Protein 2X32 (pdb70)

InterPro domains:
  IPR001919 Carbohydrate-binding type-2 domain [PF00553] (48-145)
  IPR001919 Carbohydrate-binding type-2 domain [PS51173] (41-148)
  IPR001919 Carbohydrate-binding type-2 domain [SM00637] (48-145)
  IPR007372 Lipid/polyisoprenoid-binding, YceI-like [PF04264] (201-365)
  IPR007372 Lipid/polyisoprenoid-binding, YceI-like [SM00867] (200-369)
  IPR008965 CBM2/CBM3, carbohydrate-binding domain superfamily [SSF49384] (44-145)
  IPR012291 CBM2, carbohydrate-binding domain superfamily [G3DSA:2.60.40.290] (41-147)
  IPR036761 Lipid/polyisoprenoid-binding, YceI-like superfamily [G3DSA:2.40.128.110] (198-371)
  IPR036761 Lipid/polyisoprenoid-binding, YceI-like superfamily [SSF101874] (201-368)
  IPR050972 Serine-aspartate repeat-containing protein-like [PTHR34403] (150-200)

Nearest PDB structures (foldseek):
  2x32-assembly1_A  TM=1.006E+00  e=1.951E-37  Saccharophagus degradans 2-40
  2x34-assembly2_B  TM=1.000E+00  e=9.112E-35  Saccharophagus degradans 2-40
  3q34-assembly2_D  TM=9.781E-01  e=1.281E-20  Pseudomonas savastanoi pv. phaseolicola 1448A
  3q34-assembly1_C  TM=9.750E-01  e=2.618E-19  Pseudomonas savastanoi pv. phaseolicola 1448A
  3q34-assembly2_B  TM=9.690E-01  e=2.893E-18  Pseudomonas savastanoi pv. phaseolicola 1448A

Solvent-accessible surface area: 16420 Å² total; per-residue (Å²): 111,96,21,17,50,20,38,49,134,38,10,71,12,27,17,21,24,20,50,105,125,133,45,42,42,19,6,24,18,88,78,5,55,24,8,5,27,82,100,8,92,11,65,11,30,10,35,2,71,15,7,52,13,49,93,123,99,47,17,10,78,11,75,84,111,14,12,76,14,115,102,68,55,64,2,29,23,30,15,98,38,90,48,77,40,6,69,60,11,59,100,33,82,21,40,48,42,119,13,64,5,55,10,61,17,21,43,50,90,22,90,26,111,25,43,19,2,9,7,16,68,42,90,51,47,2,2,15,22,12,4,37,57,20,107,22,110,4,60,88,10,62,11,83,73,8,16,72,54,27,58,90,83,46,108,28,114,64,33,39,63,39,25,40,20,58,22,14,9,21,7,56,30,140,154,135,140,64,23,18,49,15,41,43,144,41,13,73,10,24,18,19,25,14,49,100,131,146,46,61,39,19,6,21,17,93,76,5,54,20,6,5,8,80,94,2,87,10,66,10,29,12,36,2,72,13,6,33,14,51,96,131,99,53,17,11,75,9,78,86,108,13,12,74,15,114,101,69,55,64,2,28,29,33,13,98,35,88,40,78,43,4,76,60,13,58,95,34,85,22,33,46,34,116,13,63,9,59,13,65,18,21,49,41,99,12,109,28,111,28,44,22,2,9,8,13,72,41,86,57,49,2,2,14,23,12,3,39,64,25,99,21,113,4,64,82,8,63,10,86,73,7,17,74,45,26,66,86,84,50,107,29,112,68,30,43,65,43,26,44,19,62,23,14,9,23,8,52,31,131

B-factor: mean 11.43, std 8.63, range [2.0, 58.65]

CATH classification: 2.40.128.110

Secondary structure (DSSP, 8-state):
-EEEEE-TTT-EEEEEEEETTTEEEEEEES-EEEEEETTSEEEEEEEGGGEE-S-HHHHHHIIIIII-TTT--EEEEEEE--HHHHHTPPTT-EEEEEEEEEEE-TT--EEEEEEEEEEE-SSSEEEEEESS-EEEEGGGGT-HHHHHHHHHHTT-S-B-SEEEEEEEEEEE--/---EEEEE-GGG-EEEEEEEETTTEEEEEEES-EEEEEETTSEEEEEEEGGGEE-S-HHHHHHIIIIII-TTT--EEEEEEE--HHHHHTPPTT-EEEEEEEEEEEETTEEEEEEEEEEEEE-SSSEEEEEESS-EEEEGGGGT-HHHHHHHHHHHT-S-B-SEEEEEEEEEEE--

Foldseek 3Di:
DFQKWWPFQPKWKWKWKAFDPRPIAIKTQNGWTWTAHPQQKTKIKGQLLRICRPDVVVSVLCCCQQQNCVVPRIKMKIWGGDVVVLQPADAFGKDKDFIFIWICGLNQIDTFGFIWIWHHHDNWKIKIKGPDWGKDFCVNNPRVVSVVVVCVVVVGDDMHRIMTMIIIIMIGGD/DADFQWWWPFQVKWKWKWKAADPRDIAIKTFRGKIWGAGPQQKTKIKGQLLRIGRPDVVVSVLCCCQQQNCVVPGIKMKIWGDDVVVVLPADAFDKDKDFIWIWICGLNATDTDTAIWIWHHHDNFKIKIKGPDWDKDACVNNVRVVSVVVVCVVVVGDDMHRIMIMIIIIMIGGD

Structure (mmCIF, N/CA/C/O backbone):
data_2X32
#
_entry.id   2X32
#
_cell.length_a   63.378
_cell.length_b   64.360
_cell.length_c   84.732
_cell.angle_alpha   90.00
_cell.angle_beta   90.00
_cell.angle_gamma   90.00
#
_symmetry.space_group_name_H-M   'P 21 21 21'
#
loop_
_entity.id
_entity.type
_entity.pdbx_description
1 polymer 'CELLULOSE-BINDING PROTEIN'
2 non-polymer '(2E,6E,10E,14E,18E,22E,26E)-3,7,11,15,19,23,27,31-OCTAMETHYLDOTRIACONTA-2,6,10,14,18,22,26,30-OCTAENYL TRIHYDROGEN DIPHOSPHATE'
3 non-polymer IMIDAZOLE
4 water water
#
loop_
_atom_site.group_PDB
_atom_site.id
_atom_site.type_symbol
_atom_site.label_atom_id
_atom_site.label_alt_id
_atom_site.label_comp_id
_atom_site.label_asym_id
_atom_site.label_entity_id
_atom_site.label_seq_id
_atom_site.pdbx_PDB_ins_code
_atom_site.Cartn_x
_atom_site.Cartn_y
_atom_site.Cartn_z
_atom_site.occupancy
_atom_site.B_iso_or_equiv
_atom_site.auth_seq_id
_atom_site.auth_comp_id
_atom_site.auth_asym_id
_atom_site.auth_atom_id
_atom_site.pdbx_PDB_model_num
ATOM 1 N N . HIS A 1 6 ? 6.755 -5.026 35.394 1.00 17.08 0 HIS A N 1
ATOM 2 C CA . HIS A 1 6 ? 6.053 -5.099 34.100 1.00 14.75 0 HIS A CA 1
ATOM 3 C C . HIS A 1 6 ? 6.384 -3.826 33.310 1.00 13.31 0 HIS A C 1
ATOM 4 O O . HIS A 1 6 ? 6.156 -2.705 33.793 1.00 9.86 0 HIS A O 1
ATOM 6 N N . LEU A 1 7 ? 6.929 -4.031 32.107 1.00 11.72 1 LEU A N 1
ATOM 7 C CA . LEU A 1 7 ? 7.408 -2.952 31.250 1.00 11.29 1 LEU A CA 1
ATOM 8 C C . LEU A 1 7 ? 6.540 -2.805 30.041 1.00 10.17 1 LEU A C 1
ATOM 9 O O . LEU A 1 7 ? 6.177 -3.800 29.362 1.00 12.91 1 LEU A O 1
ATOM 14 N N . ALA A 1 8 ? 6.128 -1.571 29.812 1.00 8.24 2 ALA A N 1
ATOM 15 C CA . ALA A 1 8 ? 5.459 -1.158 28.597 1.00 6.63 2 ALA A CA 1
ATOM 16 C C . ALA A 1 8 ? 6.461 -0.899 27.499 1.00 6.93 2 ALA A C 1
ATOM 17 O O . ALA A 1 8 ? 6.166 -1.077 26.318 1.00 7.18 2 ALA A O 1
ATOM 19 N N . TYR A 1 9 ? 7.632 -0.398 27.909 1.00 5.53 3 TYR A N 1
ATOM 20 C CA . TYR A 1 9 ? 8.743 -0.092 26.998 1.00 6.33 3 TYR A CA 1
ATOM 21 C C . TYR A 1 9 ? 10.075 -0.420 27.632 1.00 6.96 3 TYR A C 1
ATOM 22 O O . TYR A 1 9 ? 10.251 -0.285 28.830 1.00 6.11 3 TYR A O 1
ATOM 31 N N . SER A 1 10 ? 11.047 -0.770 26.782 1.00 7.00 4 SER A N 1
ATOM 32 C CA A SER A 1 10 ? 12.427 -0.931 27.204 0.50 5.91 4 SER A CA 1
ATOM 33 C CA B SER A 1 10 ? 12.434 -0.952 27.181 0.50 6.56 4 SER A CA 1
ATOM 34 C C . SER A 1 10 ? 13.324 0.043 26.443 1.00 5.25 4 SER A C 1
ATOM 35 O O . SER A 1 10 ? 13.106 0.292 25.254 1.00 5.87 4 SER A O 1
ATOM 40 N N . LEU A 1 11 ? 14.320 0.584 27.115 1.00 4.51 5 LEU A N 1
ATOM 41 C CA . LEU A 1 11 ? 15.310 1.422 26.416 1.00 4.89 5 LEU A CA 1
ATOM 42 C C . LEU A 1 11 ? 16.155 0.596 25.419 1.00 6.76 5 LEU A C 1
ATOM 43 O O . LEU A 1 11 ? 16.696 -0.456 25.751 1.00 7.73 5 LEU A O 1
ATOM 48 N N . ASP A 1 12 ? 16.250 1.099 24.185 1.00 4.53 6 ASP A N 1
ATOM 49 C CA . ASP A 1 12 ? 17.215 0.606 23.206 1.00 4.37 6 ASP A CA 1
ATOM 50 C C . ASP A 1 12 ? 18.530 1.307 23.542 1.00 6.64 6 ASP A C 1
ATOM 51 O O . ASP A 1 12 ? 18.793 2.402 23.134 1.00 6.16 6 ASP A O 1
ATOM 56 N N . ALA A 1 13 ? 19.358 0.593 24.290 1.00 7.01 7 ALA A N 1
ATOM 57 C CA . ALA A 1 13 ? 20.550 1.205 24.862 1.00 7.82 7 ALA A CA 1
ATOM 58 C C . ALA A 1 13 ? 21.560 1.528 23.798 1.00 9.20 7 ALA A C 1
ATOM 59 O O . ALA A 1 13 ? 22.297 2.513 23.869 1.00 10.67 7 ALA A O 1
ATOM 61 N N . THR A 1 14 ? 21.625 0.712 22.776 1.00 10.27 8 THR A N 1
ATOM 62 C CA A THR A 1 14 ? 22.618 0.982 21.711 0.50 10.09 8 THR A CA 1
ATOM 63 C CA B THR A 1 14 ? 22.646 0.968 21.736 0.50 10.45 8 THR A CA 1
ATOM 64 C C . THR A 1 14 ? 22.296 2.238 20.908 1.00 10.21 8 THR A C 1
ATOM 65 O O . THR A 1 14 ? 23.211 3.073 20.600 1.00 12.16 8 THR A O 1
ATOM 72 N N . ALA A 1 15 ? 21.018 2.439 20.579 1.00 7.59 9 ALA A N 1
ATOM 73 C CA . ALA A 1 15 ? 20.624 3.582 19.729 1.00 7.53 9 ALA A CA 1
ATOM 74 C C . ALA A 1 15 ? 20.527 4.911 20.461 1.00 7.06 9 ALA A C 1
ATOM 75 O O . ALA A 1 15 ? 20.628 5.989 19.870 1.00 8.56 9 ALA A O 1
ATOM 77 N N . SER A 1 16 ? 20.448 4.805 21.769 1.00 6.91 10 SER A N 1
ATOM 78 C CA . SER A 1 16 ? 20.224 5.970 22.625 1.00 6.00 10 SER A CA 1
ATOM 79 C C . SER A 1 16 ? 21.523 6.660 22.993 1.00 5.95 10 SER A C 1
ATOM 80 O O . SER A 1 16 ? 22.528 6.007 23.192 1.00 7.25 10 SER A O 1
ATOM 83 N N . PHE A 1 17 ? 21.469 7.954 23.263 1.00 5.57 11 PHE A N 1
ATOM 84 C CA A PHE A 1 17 ? 22.642 8.661 23.693 0.50 5.55 11 PHE A CA 1
ATOM 85 C CA B PHE A 1 17 ? 22.653 8.679 23.691 0.50 6.02 11 PHE A CA 1
ATOM 86 C C . PHE A 1 17 ? 22.319 9.813 24.631 1.00 5.89 11 PHE A C 1
ATOM 87 O O . PHE A 1 17 ? 21.222 10.330 24.628 1.00 5.95 11 PHE A O 1
ATOM 102 N N . LEU A 1 18 ? 23.293 10.182 25.445 1.00 4.87 12 LEU A N 1
ATOM 103 C CA . LEU A 1 18 ? 23.175 11.336 26.340 1.00 4.28 12 LEU A CA 1
ATOM 104 C C . LEU A 1 18 ? 24.542 11.980 26.438 1.00 6.22 12 LEU A C 1
ATOM 105 O O . LEU A 1 18 ? 25.531 11.305 26.711 1.00 7.03 12 LEU A O 1
ATOM 110 N N . ASN A 1 19 ? 24.597 13.262 26.162 1.00 5.60 13 ASN A N 1
ATOM 111 C CA A ASN A 1 19 ? 25.821 14.068 26.027 0.50 5.11 13 ASN A CA 1
ATOM 112 C CA B ASN A 1 19 ? 25.859 13.944 26.230 0.50 6.31 13 ASN A CA 1
ATOM 113 C C . ASN A 1 19 ? 25.757 15.236 27.023 1.00 5.42 13 ASN A C 1
ATOM 114 O O . ASN A 1 19 ? 24.662 15.691 27.346 1.00 5.53 13 ASN A O 1
ATOM 123 N N . PHE A 1 20 ? 26.914 15.777 27.390 1.00 5.36 14 PHE A N 1
ATOM 124 C CA . PHE A 1 20 ? 26.989 16.978 28.197 1.00 5.80 14 PHE A CA 1
ATOM 125 C C . PHE A 1 20 ? 28.183 17.765 27.775 1.00 6.15 14 PHE A C 1
ATOM 126 O O . PHE A 1 20 ? 29.146 17.217 27.250 1.00 7.09 14 PHE A O 1
ATOM 134 N N . VAL A 1 21 ? 28.105 19.071 27.953 1.00 4.63 15 VAL A N 1
ATOM 135 C CA . VAL A 1 21 ? 29.122 19.958 27.434 1.00 5.16 15 VAL A CA 1
ATOM 136 C C . VAL A 1 21 ? 29.806 20.721 28.569 1.00 5.89 15 VAL A C 1
ATOM 137 O O . VAL A 1 21 ? 29.129 21.415 29.352 1.00 5.83 15 VAL A O 1
ATOM 141 N N . SER A 1 22 ? 31.137 20.646 28.630 1.00 4.26 16 SER A N 1
ATOM 142 C CA . SER A 1 22 ? 31.888 21.471 29.572 1.00 4.78 16 SER A CA 1
ATOM 143 C C . SER A 1 22 ? 32.407 22.703 28.881 1.00 6.09 16 SER A C 1
ATOM 144 O O . SER A 1 22 ? 32.634 22.697 27.693 1.00 6.23 16 SER A O 1
ATOM 147 N N . SER A 1 23 ? 32.634 23.757 29.654 1.00 7.80 17 SER A N 1
ATOM 148 C CA . SER A 1 23 ? 33.349 24.936 29.135 1.00 8.43 17 SER A CA 1
ATOM 149 C C . SER A 1 23 ? 34.492 25.266 30.064 1.00 9.11 17 SER A C 1
ATOM 150 O O . SER A 1 23 ? 34.297 25.271 31.270 1.00 8.85 17 SER A O 1
ATOM 153 N N . LYS A 1 24 ? 35.671 25.470 29.498 1.00 10.01 18 LYS A N 1
ATOM 154 C CA . LYS A 1 24 ? 36.857 25.844 30.257 1.00 9.58 18 LYS A CA 1
ATOM 155 C C . LYS A 1 24 ? 37.485 27.068 29.659 1.00 10.87 18 LYS A C 1
ATOM 156 O O . LYS A 1 24 ? 37.240 27.377 28.495 1.00 9.74 18 LYS A O 1
ATOM 162 N N . LYS A 1 25 ? 38.284 27.776 30.453 1.00 10.55 19 LYS A N 1
ATOM 163 C CA . LYS A 1 25 ? 38.988 28.970 29.941 1.00 12.52 19 LYS A CA 1
ATOM 164 C C . LYS A 1 25 ? 37.966 29.954 29.339 1.00 13.51 19 LYS A C 1
ATOM 165 O O . LYS A 1 25 ? 36.929 30.204 29.944 1.00 13.58 19 LYS A O 1
ATOM 171 N N . THR A 1 26 ? 38.275 30.548 28.187 1.00 15.94 20 THR A N 1
ATOM 172 C CA . THR A 1 26 ? 37.342 31.457 27.512 1.00 17.61 20 THR A CA 1
ATOM 173 C C . THR A 1 26 ? 36.466 30.677 26.551 1.00 19.54 20 THR A C 1
ATOM 174 O O . THR A 1 26 ? 36.797 30.515 25.353 1.00 21.36 20 THR A O 1
ATOM 178 N N . HIS A 1 27 ? 35.364 30.181 27.095 1.00 19.88 21 HIS A N 1
ATOM 179 C CA . HIS A 1 27 ? 34.343 29.480 26.305 1.00 20.66 21 HIS A CA 1
ATOM 180 C C . HIS A 1 27 ? 34.979 28.389 25.402 1.00 18.43 21 HIS A C 1
ATOM 181 O O . HIS A 1 27 ? 34.711 28.315 24.196 1.00 18.09 21 HIS A O 1
ATOM 188 N N . VAL A 1 28 ? 35.831 27.538 25.987 1.00 15.82 22 VAL A N 1
ATOM 189 C CA . VAL A 1 28 ? 36.350 26.381 25.255 1.00 13.89 22 VAL A CA 1
ATOM 190 C C . VAL A 1 28 ? 35.409 25.197 25.561 1.00 12.70 22 VAL A C 1
ATOM 191 O O . VAL A 1 28 ? 35.436 24.630 26.686 1.00 11.56 22 VAL A O 1
ATOM 195 N N . LEU A 1 29 ? 34.608 24.835 24.559 1.00 11.28 23 LEU A N 1
ATOM 196 C CA . LEU A 1 29 ? 33.525 23.832 24.701 1.00 10.32 23 LEU A CA 1
ATOM 197 C C . LEU A 1 29 ? 33.949 22.447 24.270 1.00 9.35 23 LEU A C 1
ATOM 198 O O . LEU A 1 29 ? 34.584 22.260 23.223 1.00 10.70 23 LEU A O 1
ATOM 203 N N . GLU A 1 30 ? 33.583 21.446 25.061 1.00 8.53 24 GLU A N 1
ATOM 204 C CA . GLU A 1 30 ? 33.820 20.076 24.714 1.00 8.19 24 GLU A CA 1
ATOM 205 C C . GLU A 1 30 ? 32.591 19.241 25.090 1.00 7.88 24 GLU A C 1
ATOM 206 O O . GLU A 1 30 ? 32.064 19.325 26.211 1.00 7.32 24 GLU A O 1
ATOM 212 N N . THR A 1 31 ? 32.184 18.403 24.158 1.00 6.98 25 THR A N 1
ATOM 213 C CA . THR A 1 31 ? 31.069 17.516 24.338 1.00 6.12 25 THR A CA 1
ATOM 214 C C . THR A 1 31 ? 31.538 16.158 24.779 1.00 6.10 25 THR A C 1
ATOM 215 O O . THR A 1 31 ? 32.400 15.543 24.100 1.00 9.49 25 THR A O 1
ATOM 219 N N . HIS A 1 32 ? 31.026 15.702 25.909 1.00 5.78 26 HIS A N 1
ATOM 220 C CA . HIS A 1 32 ? 31.306 14.421 26.522 1.00 3.77 26 HIS A CA 1
ATOM 221 C C . HIS A 1 32 ? 30.072 13.562 26.460 1.00 5.24 26 HIS A C 1
ATOM 222 O O . HIS A 1 32 ? 28.957 14.067 26.274 1.00 8.35 26 HIS A O 1
ATOM 229 N N . ARG A 1 33 ? 30.244 12.261 26.623 1.00 5.10 27 ARG A N 1
ATOM 230 C CA A ARG A 1 33 ? 29.081 11.378 26.540 0.50 5.39 27 ARG A CA 1
ATOM 231 C CA B ARG A 1 33 ? 29.242 11.231 26.366 0.50 5.73 27 ARG A CA 1
ATOM 232 C C . ARG A 1 33 ? 29.200 10.287 27.563 1.00 5.12 27 ARG A C 1
ATOM 233 O O . ARG A 1 33 ? 30.255 10.041 28.168 1.00 6.61 27 ARG A O 1
ATOM 248 N N . PHE A 1 34 ? 28.053 9.702 27.869 1.00 3.88 28 PHE A N 1
ATOM 249 C CA . PHE A 1 34 ? 27.964 8.454 28.644 1.00 4.79 28 PHE A CA 1
ATOM 250 C C . PHE A 1 34 ? 27.674 7.304 27.689 1.00 4.83 28 PHE A C 1
ATOM 251 O O . PHE A 1 34 ? 26.649 7.304 26.992 1.00 4.70 28 PHE A O 1
ATOM 259 N N . ASP A 1 35 ? 28.594 6.354 27.619 1.00 3.56 29 ASP A N 1
ATOM 260 C CA . ASP A 1 35 ? 28.480 5.273 26.631 1.00 3.50 29 ASP A CA 1
ATOM 261 C C . ASP A 1 35 ? 27.463 4.195 27.022 1.00 3.19 29 ASP A C 1
ATOM 262 O O . ASP A 1 35 ? 27.109 3.360 26.183 1.00 6.35 29 ASP A O 1
ATOM 267 N N . VAL A 1 36 ? 27.068 4.139 28.307 1.00 2.91 30 VAL A N 1
ATOM 268 C CA . VAL A 1 36 ? 26.163 3.121 28.777 1.00 2.08 30 VAL A CA 1
ATOM 269 C C . VAL A 1 36 ? 24.955 3.745 29.482 1.00 2.35 30 VAL A C 1
ATOM 270 O O . VAL A 1 36 ? 25.088 4.444 30.496 1.00 3.53 30 VAL A O 1
ATOM 274 N N . LEU A 1 37 ? 23.763 3.495 28.889 1.00 2.96 31 LEU A N 1
ATOM 275 C CA . LEU A 1 37 ? 22.460 3.920 29.380 1.00 2.75 31 LEU A CA 1
ATOM 276 C C . LEU A 1 37 ? 21.582 2.678 29.482 1.00 3.22 31 LEU A C 1
ATOM 277 O O . LEU A 1 37 ? 21.695 1.751 28.698 1.00 2.73 31 LEU A O 1
ATOM 282 N N . SER A 1 38 ? 20.678 2.694 30.449 1.00 2.64 32 SER A N 1
ATOM 283 C CA . SER A 1 38 ? 19.621 1.673 30.552 1.00 2.74 32 SER A CA 1
ATOM 284 C C . SER A 1 38 ? 18.325 2.319 30.963 1.00 3.50 32 SER A C 1
ATOM 285 O O . SER A 1 38 ? 18.285 3.476 31.318 1.00 4.27 32 SER A O 1
ATOM 288 N N . GLY A 1 39 ? 17.264 1.581 30.855 1.00 4.69 33 GLY A N 1
ATOM 289 C CA . GLY A 1 39 ? 15.967 2.060 31.286 1.00 4.64 33 GLY A CA 1
ATOM 290 C C . GLY A 1 39 ? 14.792 1.407 30.670 1.00 2.77 33 GLY A C 1
ATOM 291 O O . GLY A 1 39 ? 14.898 0.467 29.911 1.00 3.73 33 GLY A O 1
ATOM 292 N N . GLY A 1 40 ? 13.636 1.955 30.995 1.00 4.76 34 GLY A N 1
ATOM 293 C CA . GLY A 1 40 ? 12.362 1.395 30.556 1.00 4.14 34 GLY A CA 1
ATOM 294 C C . GLY A 1 40 ? 11.237 2.235 31.084 1.00 4.58 34 GLY A C 1
ATOM 295 O O . GLY A 1 40 ? 11.468 3.194 31.833 1.00 4.42 34 GLY A O 1
ATOM 296 N N . ILE A 1 41 ? 10.032 1.864 30.693 1.00 3.12 35 ILE A N 1
ATOM 297 C CA . ILE A 1 41 ? 8.824 2.551 31.163 1.00 2.34 35 ILE A CA 1
ATOM 298 C C . ILE A 1 41 ? 7.900 1.461 31.681 1.00 2.39 35 ILE A C 1
ATOM 299 O O . ILE A 1 41 ? 7.566 0.545 30.928 1.00 3.93 35 ILE A O 1
ATOM 304 N N . SER A 1 42 ? 7.523 1.557 32.950 1.00 3.27 36 SER A N 1
ATOM 305 C CA . SER A 1 42 ? 6.676 0.526 33.541 1.00 3.75 36 SER A CA 1
ATOM 306 C C . SER A 1 42 ? 5.233 0.676 33.059 1.00 3.55 36 SER A C 1
ATOM 307 O O . SER A 1 42 ? 4.803 1.734 32.622 1.00 4.01 36 SER A O 1
ATOM 310 N N . THR A 1 43 ? 4.457 -0.405 33.195 1.00 2.70 37 THR A N 1
ATOM 311 C CA . THR A 1 43 ? 3.025 -0.365 32.886 1.00 3.52 37 THR A CA 1
ATOM 312 C C . THR A 1 43 ? 2.238 0.560 33.832 1.00 2.00 37 THR A C 1
ATOM 313 O O . THR A 1 43 ? 1.140 0.990 33.520 1.00 2.83 37 THR A O 1
ATOM 317 N N . ALA A 1 44 ? 2.846 0.905 34.985 1.00 2.91 38 ALA A N 1
ATOM 318 C CA . ALA A 1 44 ? 2.296 1.920 35.886 1.00 5.38 38 ALA A CA 1
ATOM 319 C C . ALA A 1 44 ? 2.650 3.364 35.540 1.00 5.57 38 ALA A C 1
ATOM 320 O O . ALA A 1 44 ? 2.291 4.300 36.250 1.00 6.83 38 ALA A O 1
ATOM 322 N N . GLY A 1 45 ? 3.380 3.531 34.437 1.00 6.02 39 GLY A N 1
ATOM 323 C CA . GLY A 1 45 ? 3.657 4.834 33.900 1.00 6.95 39 GLY A CA 1
ATOM 324 C C . GLY A 1 45 ? 4.874 5.516 34.483 1.00 6.56 39 GLY A C 1
ATOM 325 O O . GLY A 1 45 ? 4.889 6.722 34.538 1.00 10.03 39 GLY A O 1
ATOM 326 N N . GLU A 1 46 ? 5.821 4.752 34.980 1.00 5.00 40 GLU A N 1
ATOM 327 C CA . GLU A 1 46 ? 7.079 5.339 35.465 1.00 5.65 40 GLU A CA 1
ATOM 328 C C . GLU A 1 46 ? 8.136 5.068 34.431 1.00 3.87 4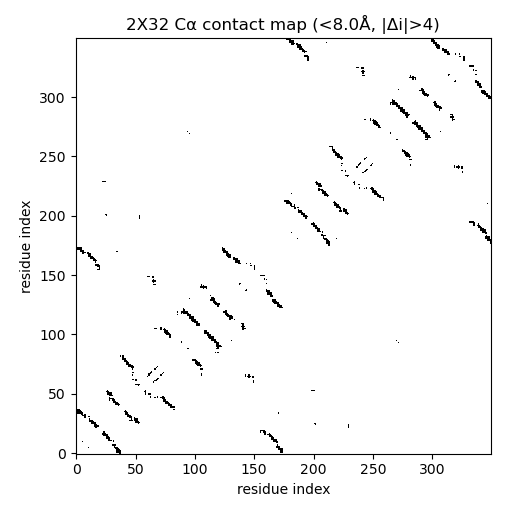0 GLU A C 1
ATOM 329 O O . GLU A 1 46 ? 8.518 3.911 34.185 1.00 4.09 40 GLU A O 1
ATOM 335 N N . ALA A 1 47 ? 8.647 6.148 33.834 1.00 3.57 41 ALA A N 1
ATOM 336 C CA . ALA A 1 47 ? 9.789 6.062 32.955 1.00 4.09 41 ALA A CA 1
ATOM 337 C C . ALA A 1 47 ? 11.065 6.235 33.740 1.00 4.50 41 ALA A C 1
ATOM 338 O O . ALA A 1 47 ? 11.139 7.073 34.647 1.00 4.71 41 ALA A O 1
ATOM 340 N N . GLN A 1 48 ? 12.088 5.451 33.400 1.00 3.65 42 GLN A N 1
ATOM 341 C CA A GLN A 1 48 ? 13.365 5.616 34.019 0.50 4.97 42 GLN A CA 1
ATOM 342 C CA B GLN A 1 48 ? 13.399 5.602 34.009 0.50 4.64 42 GLN A CA 1
ATOM 343 C C . GLN A 1 48 ? 14.468 5.650 32.966 1.00 4.99 42 GLN A C 1
ATOM 344 O O . GLN A 1 48 ? 14.390 4.992 31.929 1.00 5.04 42 GLN A O 1
ATOM 355 N N . LEU A 1 49 ? 15.487 6.437 33.262 1.00 4.34 43 LEU A N 1
ATOM 356 C CA . LEU A 1 49 ? 16.718 6.449 32.489 1.00 3.96 43 LEU A CA 1
ATOM 357 C C . LEU A 1 49 ? 17.807 6.274 33.577 1.00 4.71 43 LEU A C 1
ATOM 358 O O . LEU A 1 49 ? 17.904 7.066 34.506 1.00 4.14 43 LEU A O 1
ATOM 363 N N . VAL A 1 50 ? 18.648 5.253 33.449 1.00 4.39 44 VAL A N 1
ATOM 364 C CA . VAL A 1 50 ? 19.757 5.034 34.350 1.00 4.16 44 VAL A CA 1
ATOM 365 C C . VAL A 1 50 ? 21.049 5.305 33.529 1.00 4.01 44 VAL A C 1
ATOM 366 O O . VAL A 1 50 ? 21.309 4.686 32.480 1.00 5.67 44 VAL A O 1
ATOM 370 N N . ILE A 1 51 ? 21.845 6.233 34.043 1.00 3.46 45 ILE A N 1
ATOM 371 C CA . ILE A 1 51 ? 23.039 6.673 33.390 1.00 4.99 45 ILE A CA 1
ATOM 372 C C . ILE A 1 51 ? 24.240 6.068 34.141 1.00 2.06 45 ILE A C 1
ATOM 373 O O . ILE A 1 51 ? 24.441 6.338 35.315 1.00 3.68 45 ILE A O 1
ATOM 378 N N . ASP A 1 52 ? 25.036 5.239 33.455 1.00 2.41 46 ASP A N 1
ATOM 379 C CA . ASP A 1 52 ? 26.191 4.617 34.064 1.00 2.52 46 ASP A CA 1
ATOM 380 C C . ASP A 1 52 ? 27.358 5.594 34.124 1.00 2.56 46 ASP A C 1
ATOM 381 O O . ASP A 1 52 ? 27.979 5.917 33.116 1.00 3.04 46 ASP A O 1
ATOM 386 N N . LEU A 1 53 ? 27.620 6.118 35.326 1.00 2.28 47 LEU A N 1
ATOM 387 C CA . LEU A 1 53 ? 28.562 7.220 35.421 1.00 2.38 47 LEU A CA 1
ATOM 388 C C . LEU A 1 53 ? 29.999 6.729 35.207 1.00 3.04 47 LEU A C 1
ATOM 389 O O . LEU A 1 53 ? 30.888 7.509 34.793 1.00 3.73 47 LEU A O 1
ATOM 394 N N . ASN A 1 54 ? 30.238 5.426 35.363 1.00 3.13 48 ASN A N 1
ATOM 395 C CA . ASN A 1 54 ? 31.518 4.850 34.940 1.00 2.81 48 ASN A CA 1
ATOM 396 C C . ASN A 1 54 ? 31.774 4.786 33.442 1.00 3.23 48 ASN A C 1
ATOM 397 O O . ASN A 1 54 ? 32.919 4.608 33.019 1.00 3.24 48 ASN A O 1
ATOM 402 N N . SER A 1 55 ? 30.713 5.036 32.632 1.00 2.80 49 SER A N 1
ATOM 403 C CA . SER A 1 55 ? 30.840 5.032 31.167 1.00 2.80 49 SER A CA 1
ATOM 404 C C . SER A 1 55 ? 31.111 6.400 30.587 1.00 3.31 49 SER A C 1
ATOM 405 O O . SER A 1 55 ? 31.043 6.554 29.390 1.00 3.30 49 SER A O 1
ATOM 408 N N . VAL A 1 56 ? 31.445 7.365 31.425 1.00 3.33 50 VAL A N 1
ATOM 409 C CA . VAL A 1 56 ? 31.835 8.707 30.954 1.00 3.56 50 VAL A CA 1
ATOM 410 C C . VAL A 1 56 ? 32.971 8.560 29.970 1.00 3.84 50 VAL A C 1
ATOM 411 O O . VAL A 1 56 ? 33.932 7.825 30.127 1.00 4.96 50 VAL A O 1
ATOM 415 N N . ASN A 1 57 ? 32.832 9.317 28.896 1.00 3.99 51 ASN A N 1
ATOM 416 C CA . ASN A 1 57 ? 33.781 9.262 27.779 1.00 3.98 51 ASN A CA 1
ATOM 417 C C . ASN A 1 57 ? 34.030 10.683 27.325 1.00 4.89 51 ASN A C 1
ATOM 418 O O . ASN A 1 57 ? 33.198 11.299 26.666 1.00 4.88 51 ASN A O 1
ATOM 423 N N . THR A 1 58 ? 35.203 11.215 27.690 1.00 3.93 52 THR A N 1
ATOM 424 C CA . THR A 1 58 ? 35.644 12.531 27.343 1.00 5.07 52 THR A CA 1
ATOM 425 C C . THR A 1 58 ? 36.707 12.496 26.244 1.00 5.84 52 THR A C 1
ATOM 426 O O . THR A 1 58 ? 37.248 13.554 25.872 1.00 7.20 52 THR A O 1
ATOM 430 N N . GLY A 1 59 ? 37.015 11.306 25.734 1.00 5.64 53 GLY A N 1
ATOM 431 C CA . GLY A 1 59 ? 38.049 11.106 24.724 1.00 6.65 53 GLY A CA 1
ATOM 432 C C . GLY A 1 59 ? 39.470 11.061 25.239 1.00 6.23 53 GLY A C 1
ATOM 433 O O . GLY A 1 59 ? 40.394 10.828 24.444 1.00 8.77 53 GLY A O 1
ATOM 434 N N . ILE A 1 60 ? 39.683 11.256 26.540 1.00 3.88 54 ILE A N 1
ATOM 435 C CA . ILE A 1 60 ? 41.032 11.275 27.172 1.00 4.41 54 ILE A CA 1
ATOM 436 C C . ILE A 1 60 ? 40.939 10.393 28.423 1.00 3.23 54 ILE A C 1
ATOM 437 O O . ILE A 1 60 ? 40.176 10.669 29.348 1.00 4.47 54 ILE A O 1
ATOM 442 N N . ASP A 1 61 ? 41.705 9.306 28.436 1.00 3.32 55 ASP A N 1
ATOM 443 C CA . ASP A 1 61 ? 41.557 8.306 29.500 1.00 3.14 55 ASP A CA 1
ATOM 444 C C . ASP A 1 61 ? 41.867 8.870 30.890 1.00 3.71 55 ASP A C 1
ATOM 445 O O . ASP A 1 61 ? 41.136 8.606 31.850 1.00 5.89 55 ASP A O 1
ATOM 450 N N . VAL A 1 62 ? 42.953 9.657 31.035 1.00 4.47 56 VAL A N 1
ATOM 451 C CA . VAL A 1 62 ? 43.266 10.232 32.344 1.00 5.53 56 VAL A CA 1
ATOM 452 C C . VAL A 1 62 ? 42.108 11.096 32.821 1.00 5.54 56 VAL A C 1
ATOM 453 O O . VAL A 1 62 ? 41.734 11.060 33.951 1.00 6.74 56 VAL A O 1
ATOM 457 N N . ARG A 1 63 ? 41.534 11.879 31.936 1.00 4.54 57 ARG A N 1
ATOM 458 C CA . ARG A 1 63 ? 40.439 12.773 32.303 1.00 4.80 57 ARG A CA 1
ATOM 459 C C . ARG A 1 63 ? 39.201 11.990 32.681 1.00 5.22 57 ARG A C 1
ATOM 460 O O . ARG A 1 63 ? 38.502 12.322 33.645 1.00 5.17 57 ARG A O 1
ATOM 468 N N . ASN A 1 64 ? 38.916 10.923 31.946 1.00 4.43 58 ASN A N 1
ATOM 469 C CA . ASN A 1 64 ? 37.801 10.053 32.335 1.00 3.40 58 ASN A CA 1
ATOM 470 C C . ASN A 1 64 ? 37.962 9.575 33.753 1.00 3.71 58 ASN A C 1
ATOM 471 O O . ASN A 1 64 ? 37.007 9.545 34.511 1.00 3.69 58 ASN A O 1
ATOM 476 N N . GLY A 1 65 ? 39.175 9.182 34.118 1.00 4.35 59 GLY A N 1
ATOM 477 C CA . GLY A 1 65 ? 39.426 8.674 35.444 1.00 5.48 59 GLY A CA 1
ATOM 478 C C . GLY A 1 65 ? 39.212 9.743 36.507 1.00 5.84 59 GLY A C 1
ATOM 479 O O . GLY A 1 65 ? 38.626 9.471 37.559 1.00 6.46 59 GLY A O 1
ATOM 480 N N . ARG A 1 66 ? 39.688 10.951 36.213 1.00 6.63 60 ARG A N 1
ATOM 481 C CA . ARG A 1 66 ? 39.508 12.071 37.145 1.00 6.45 60 ARG A CA 1
ATOM 482 C C . ARG A 1 66 ? 38.009 12.362 37.285 1.00 5.96 60 ARG A C 1
ATOM 483 O O . ARG A 1 66 ? 37.529 12.648 38.379 1.00 7.26 60 ARG A O 1
ATOM 491 N N . MET A 1 67 ? 37.248 12.297 36.185 1.00 5.78 61 MET A N 1
ATOM 492 C CA A MET A 1 67 ? 35.824 12.525 36.319 0.50 5.94 61 MET A CA 1
ATOM 493 C CA B MET A 1 67 ? 35.792 12.494 36.246 0.50 6.00 61 MET A CA 1
ATOM 494 C C . MET A 1 67 ? 35.147 11.421 37.143 1.00 5.49 61 MET A C 1
ATOM 495 O O . MET A 1 67 ? 34.313 11.709 38.002 1.00 5.72 61 MET A O 1
ATOM 504 N N . ARG A 1 68 ? 35.509 10.163 36.953 1.00 4.66 62 ARG A N 1
ATOM 505 C CA . ARG A 1 68 ? 34.932 9.111 37.777 1.00 5.02 62 ARG A CA 1
ATOM 506 C C . ARG A 1 68 ? 35.293 9.233 39.241 1.00 5.34 62 ARG A C 1
ATOM 507 O O . ARG A 1 68 ? 34.453 9.094 40.116 1.00 6.15 62 ARG A O 1
ATOM 515 N N . ASP A 1 69 ? 36.566 9.478 39.519 1.00 5.71 63 ASP A N 1
ATOM 516 C CA . ASP A 1 69 ? 37.092 9.445 40.869 1.00 6.87 63 ASP A CA 1
ATOM 517 C C . ASP A 1 69 ? 36.770 10.681 41.691 1.00 6.42 63 ASP A C 1
ATOM 518 O O . ASP A 1 69 ? 36.423 10.556 42.875 1.00 7.40 63 ASP A O 1
ATOM 523 N N . TYR A 1 70 ? 36.857 11.834 41.069 1.00 6.62 64 TYR A N 1
ATOM 524 C CA . TYR A 1 70 ? 36.800 13.086 41.823 1.00 7.29 64 TYR A CA 1
ATOM 525 C C . TYR A 1 70 ? 35.610 13.936 41.535 1.00 7.21 64 TYR A C 1
ATOM 526 O O . TYR A 1 70 ? 35.281 14.788 42.363 1.00 9.65 64 TYR A O 1
ATOM 535 N N . LEU A 1 71 ? 34.918 13.712 40.417 1.00 5.89 65 LEU A N 1
ATOM 536 C CA . LEU A 1 71 ? 33.704 14.464 40.133 1.00 5.77 65 LEU A CA 1
ATOM 537 C C . LEU A 1 71 ? 32.477 13.648 40.560 1.00 5.10 65 LEU A C 1
ATOM 538 O O . LEU A 1 71 ? 31.800 13.992 41.524 1.00 6.62 65 LEU A O 1
ATOM 543 N N . PHE A 1 72 ? 32.177 12.573 39.823 1.00 4.47 66 PHE A N 1
ATOM 544 C CA . PHE A 1 72 ? 31.045 11.775 40.092 1.00 5.27 66 PHE A CA 1
ATOM 545 C C . PHE A 1 72 ? 31.219 10.920 41.331 1.00 5.19 66 PHE A C 1
ATOM 546 O O . PHE A 1 72 ? 30.239 10.527 41.974 1.00 5.04 66 PHE A O 1
ATOM 554 N N . GLU A 1 73 ? 32.471 10.595 41.660 1.00 5.37 67 GLU A N 1
ATOM 555 C CA . GLU A 1 73 ? 32.805 9.730 42.837 1.00 6.06 67 GLU A CA 1
ATOM 556 C C . GLU A 1 73 ? 32.106 8.395 42.710 1.00 5.17 67 GLU A C 1
ATOM 557 O O . GLU A 1 73 ? 31.335 7.998 43.566 1.00 5.32 67 GLU A O 1
ATOM 563 N N . THR A 1 74 ? 32.393 7.707 41.590 1.00 5.02 68 THR A N 1
ATOM 564 C CA . THR A 1 74 ? 31.665 6.503 41.210 1.00 5.42 68 THR A CA 1
ATOM 565 C C . THR A 1 74 ? 31.808 5.291 42.146 1.00 6.03 68 THR A C 1
ATOM 566 O O . THR A 1 74 ? 30.944 4.395 42.090 1.00 7.99 68 THR A O 1
ATOM 570 N N . ALA A 1 75 ? 32.825 5.257 42.994 1.00 7.57 69 ALA A N 1
ATOM 571 C CA . ALA A 1 75 ? 32.890 4.159 44.000 1.00 8.42 69 ALA A CA 1
ATOM 572 C C . ALA A 1 75 ? 31.683 4.258 44.940 1.00 10.01 69 ALA A C 1
ATOM 573 O O . ALA A 1 75 ? 31.228 3.245 45.506 1.00 12.09 69 ALA A O 1
ATOM 575 N N . THR A 1 76 ? 31.149 5.477 45.119 1.00 7.47 70 THR A N 1
ATOM 576 C CA . THR A 1 76 ? 29.953 5.702 45.932 1.00 6.90 70 THR A CA 1
ATOM 577 C C . THR A 1 76 ? 28.696 5.799 45.125 1.00 7.13 70 THR A C 1
ATOM 578 O O . THR A 1 76 ? 27.627 5.243 45.473 1.00 8.45 70 THR A O 1
ATOM 582 N N . TYR A 1 77 ? 28.855 6.448 43.962 1.00 6.25 71 TYR A N 1
ATOM 583 C CA . TYR A 1 77 ? 27.736 6.770 43.081 1.00 6.36 71 TYR A CA 1
ATOM 584 C C . TYR A 1 77 ? 27.977 6.218 41.666 1.00 6.27 71 TYR A C 1
ATOM 585 O O . TYR A 1 77 ? 28.512 6.917 40.781 1.00 6.44 71 TYR A O 1
ATOM 594 N N . SER A 1 78 ? 27.622 4.954 41.423 1.00 4.97 72 SER A N 1
ATOM 595 C CA . SER A 1 78 ? 27.976 4.317 40.161 1.00 4.58 72 SER A CA 1
ATOM 596 C C . SER A 1 78 ? 27.040 4.802 39.018 1.00 4.22 72 SER A C 1
ATOM 597 O O . SER A 1 78 ? 27.420 4.781 37.840 1.00 4.55 72 SER A O 1
ATOM 600 N N . VAL A 1 79 ? 25.801 5.124 39.358 1.00 3.71 73 VAL A N 1
ATOM 601 C CA . VAL A 1 79 ? 24.767 5.522 38.383 1.00 4.72 73 VAL A CA 1
ATOM 602 C C . VAL A 1 79 ? 24.029 6.770 38.831 1.00 4.23 73 VAL A C 1
ATOM 603 O O . VAL A 1 79 ? 24.023 7.087 40.018 1.00 5.34 73 VAL A O 1
ATOM 607 N N . ALA A 1 80 ? 23.489 7.503 37.854 1.00 3.72 74 ALA A N 1
ATOM 608 C CA . ALA A 1 80 ? 22.514 8.604 38.060 1.00 4.23 74 ALA A CA 1
ATOM 609 C C . ALA A 1 80 ? 21.188 8.109 37.493 1.00 4.70 74 ALA A C 1
ATOM 610 O O . ALA A 1 80 ? 21.159 7.425 36.450 1.00 5.53 74 ALA A O 1
ATOM 612 N N . THR A 1 81 ? 20.106 8.348 38.209 1.00 4.59 75 THR A N 1
ATOM 613 C CA . THR A 1 81 ? 18.804 7.767 37.836 1.00 4.85 75 THR A CA 1
ATOM 614 C C . THR A 1 81 ? 17.802 8.870 37.667 1.00 5.26 75 THR A C 1
ATOM 615 O O . THR A 1 81 ? 17.624 9.721 38.570 1.00 5.26 75 THR A O 1
ATOM 619 N N . VAL A 1 82 ? 17.162 8.922 36.503 1.00 4.29 76 VAL A N 1
ATOM 620 C CA . VAL A 1 82 ? 16.079 9.843 36.237 1.00 3.78 76 VAL A CA 1
ATOM 621 C C . VAL A 1 82 ? 14.758 9.077 36.243 1.00 4.22 76 VAL A C 1
ATOM 622 O O . VAL A 1 82 ? 14.635 8.034 35.610 1.00 5.92 76 VAL A O 1
ATOM 626 N N . THR A 1 83 ? 13.778 9.611 36.953 1.00 4.76 77 THR A N 1
ATOM 627 C CA A THR A 1 83 ? 12.455 9.024 36.954 0.50 5.72 77 THR A CA 1
ATOM 628 C CA B THR A 1 83 ? 12.434 9.023 36.967 0.50 5.75 77 THR A CA 1
ATOM 629 C C . THR A 1 83 ? 11.435 10.073 36.540 1.00 6.72 77 THR A C 1
ATOM 630 O O . THR A 1 83 ? 11.519 11.242 36.942 1.00 7.13 77 THR A O 1
ATOM 637 N N . VAL A 1 84 ? 10.474 9.681 35.686 1.00 5.81 78 VAL A N 1
ATOM 638 C CA . VAL A 1 84 ? 9.502 10.644 35.061 1.00 7.75 78 VAL A CA 1
ATOM 639 C C . VAL A 1 84 ? 8.166 9.924 34.989 1.00 8.41 78 VAL A C 1
ATOM 640 O O . VAL A 1 84 ? 8.103 8.860 34.389 1.00 7.46 78 VAL A O 1
ATOM 644 N N . PRO A 1 85 ? 7.094 10.524 35.523 1.00 9.83 79 PRO A N 1
ATOM 645 C CA . PRO A 1 85 ? 5.750 9.971 35.288 1.00 11.36 79 PRO A CA 1
ATOM 646 C C . PRO A 1 85 ? 5.312 10.215 33.869 1.00 10.75 79 PRO A C 1
ATOM 647 O O . PRO A 1 85 ? 5.528 11.319 33.319 1.00 12.34 79 PRO A O 1
ATOM 651 N N . VAL A 1 86 ? 4.768 9.176 33.227 1.00 8.91 80 VAL A N 1
ATOM 652 C CA . VAL A 1 86 ? 4.389 9.264 31.818 1.00 9.42 80 VAL A CA 1
ATOM 653 C C . VAL A 1 86 ? 2.928 8.841 31.703 1.00 8.68 80 VAL A C 1
ATOM 654 O O . VAL A 1 86 ? 2.488 7.988 32.468 1.00 8.48 80 VAL A O 1
ATOM 658 N N . ASP A 1 87 ? 2.218 9.475 30.781 1.00 7.73 81 ASP A N 1
ATOM 659 C CA . ASP A 1 87 ? 0.837 9.105 30.397 1.00 7.87 81 ASP A CA 1
ATOM 660 C C . ASP A 1 87 ? 0.921 8.127 29.249 1.00 6.04 81 ASP A C 1
ATOM 661 O O . ASP A 1 87 ? 1.051 8.488 28.107 1.00 5.44 81 ASP A O 1
ATOM 666 N N . LEU A 1 88 ? 0.794 6.842 29.570 1.00 5.47 82 LEU A N 1
ATOM 667 C CA . LEU A 1 88 ? 0.927 5.819 28.548 1.00 4.05 82 LEU A CA 1
ATOM 668 C C . LEU A 1 88 ? -0.158 5.915 27.473 1.00 4.12 82 LEU A C 1
ATOM 669 O O . LEU A 1 88 ? 0.088 5.539 26.325 1.00 4.15 82 LEU A O 1
ATOM 674 N N . ALA A 1 89 ? -1.366 6.343 27.838 1.00 4.94 83 ALA A N 1
ATOM 675 C CA . ALA A 1 89 ? -2.444 6.486 26.841 1.00 4.12 83 ALA A CA 1
ATOM 676 C C . ALA A 1 89 ? -2.131 7.620 25.855 1.00 4.80 83 ALA A C 1
ATOM 677 O O . ALA A 1 89 ? -2.432 7.543 24.684 1.00 4.35 83 ALA A O 1
ATOM 679 N N . ALA A 1 90 ? -1.495 8.701 26.327 1.00 4.58 84 ALA A N 1
ATOM 680 C CA . ALA A 1 90 ? -1.144 9.779 25.421 1.00 5.93 84 ALA A CA 1
ATOM 681 C C . ALA A 1 90 ? -0.037 9.340 24.458 1.00 4.83 84 ALA A C 1
ATOM 682 O O . ALA A 1 90 ? -0.087 9.674 23.299 1.00 7.06 84 ALA A O 1
ATOM 684 N N . VAL A 1 91 ? 0.906 8.536 24.950 1.00 5.00 85 VAL A N 1
ATOM 685 C CA . VAL A 1 91 ? 1.943 7.939 24.088 1.00 4.89 85 VAL A CA 1
ATOM 686 C C . VAL A 1 91 ? 1.275 6.972 23.083 1.00 5.16 85 VAL A C 1
ATOM 687 O O . VAL A 1 91 ? 1.546 7.007 21.885 1.00 5.56 85 VAL A O 1
ATOM 691 N N . ALA A 1 92 ? 0.378 6.107 23.560 1.00 4.47 86 ALA A N 1
ATOM 692 C CA . ALA A 1 92 ? -0.340 5.182 22.679 1.00 4.14 86 ALA A CA 1
ATOM 693 C C . ALA A 1 92 ? -1.129 5.893 21.584 1.00 5.60 86 ALA A C 1
ATOM 694 O O . ALA A 1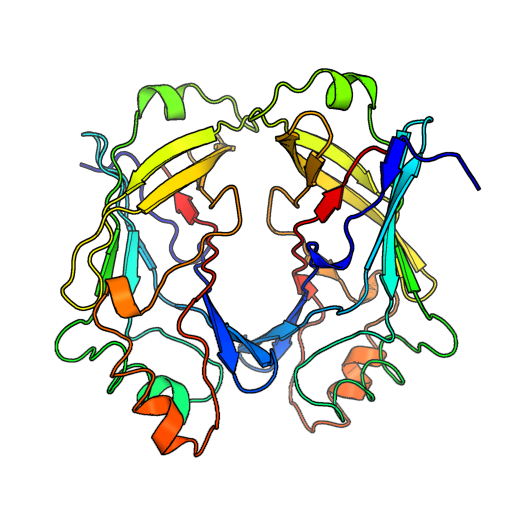 92 ? -1.258 5.374 20.477 1.00 7.39 86 ALA A O 1
ATOM 696 N N . GLY A 1 93 ? -1.667 7.050 21.916 1.00 5.51 87 GLY A N 1
ATOM 697 C CA . GLY A 1 93 ? -2.460 7.816 20.997 1.00 6.25 87 GLY A CA 1
ATOM 698 C C . GLY A 1 93 ? -1.738 8.554 19.897 1.00 6.10 87 GLY A C 1
ATOM 699 O O . GLY A 1 93 ? -2.385 9.021 18.958 1.00 7.80 87 GLY A O 1
ATOM 700 N N . LEU A 1 94 ? -0.425 8.608 19.972 1.00 5.33 88 LEU A N 1
ATOM 701 C CA . LEU A 1 94 ? 0.363 9.234 18.912 1.00 6.58 88 LEU A CA 1
ATOM 702 C C . LEU A 1 94 ? 0.302 8.399 17.685 1.00 6.99 88 LEU A C 1
ATOM 703 O O . LEU A 1 94 ? 0.507 7.191 17.713 1.00 8.58 88 LEU A O 1
ATOM 708 N N . ALA A 1 95 ? -0.021 9.024 16.565 1.00 7.86 89 ALA A N 1
ATOM 709 C CA . ALA A 1 95 ? 0.058 8.361 15.301 1.00 8.47 89 ALA A CA 1
ATOM 710 C C . ALA A 1 95 ? 1.499 8.205 14.908 1.00 7.92 89 ALA A C 1
ATOM 711 O O . ALA A 1 95 ? 2.371 8.959 15.366 1.00 8.42 89 ALA A O 1
ATOM 713 N N . VAL A 1 96 ? 1.767 7.226 14.044 1.00 8.82 90 VAL A N 1
ATOM 714 C CA . VAL A 1 96 ? 3.112 7.044 13.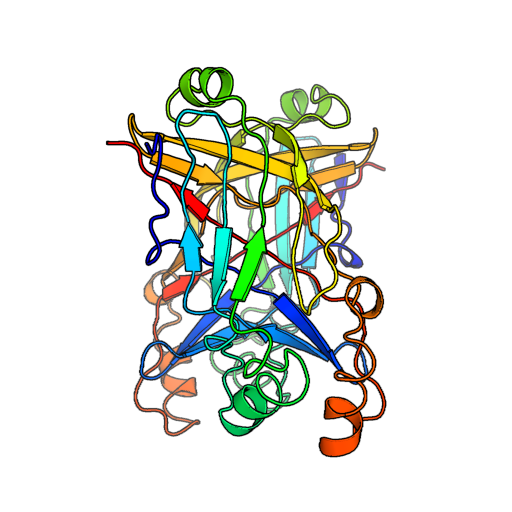565 1.00 8.92 90 VAL A CA 1
ATOM 715 C C . VAL A 1 96 ? 3.555 8.330 12.864 1.00 9.28 90 VAL A C 1
ATOM 716 O O . VAL A 1 96 ? 2.832 8.909 12.024 1.00 9.27 90 VAL A O 1
ATOM 720 N N . GLY A 1 97 ? 4.737 8.809 13.275 1.00 7.08 91 GLY A N 1
ATOM 721 C CA . GLY A 1 97 ? 5.322 10.058 12.805 1.00 8.05 91 GLY A CA 1
ATOM 722 C C . GLY A 1 97 ? 4.893 11.314 13.590 1.00 8.26 91 GLY A C 1
ATOM 723 O O . GLY A 1 97 ? 5.502 12.360 13.423 1.00 8.44 91 GLY A O 1
ATOM 724 N N . GLU A 1 98 ? 3.861 11.210 14.423 1.00 8.11 92 GLU A N 1
ATOM 725 C CA . GLU A 1 98 ? 3.356 12.352 15.193 1.00 10.00 92 GLU A CA 1
ATOM 726 C C . GLU A 1 98 ? 4.251 12.583 16.423 1.00 8.08 92 GLU A C 1
ATOM 727 O O . GLU A 1 98 ? 4.745 11.634 17.034 1.00 8.37 92 GLU A O 1
ATOM 733 N N . ASP A 1 99 ? 4.394 13.843 16.820 1.00 8.58 93 ASP A N 1
ATOM 734 C CA A ASP A 1 99 ? 5.057 14.215 18.058 0.50 7.42 93 ASP A CA 1
ATOM 735 C CA B ASP A 1 99 ? 5.054 14.189 18.080 0.50 7.79 93 ASP A CA 1
ATOM 736 C C . ASP A 1 99 ? 4.104 14.888 19.025 1.00 8.51 93 ASP A C 1
ATOM 737 O O . ASP A 1 99 ? 2.989 15.289 18.663 1.00 10.02 93 ASP A O 1
ATOM 746 N N . MET A 1 100 ? 4.543 15.002 20.253 1.00 6.06 94 MET A N 1
ATOM 747 C CA A MET A 1 100 ? 3.870 15.813 21.245 0.50 6.09 94 MET A CA 1
ATOM 748 C CA B MET A 1 100 ? 3.855 15.789 21.269 0.50 6.18 94 MET A CA 1
ATOM 749 C C . MET A 1 100 ? 4.915 16.363 22.182 1.00 5.40 94 MET A C 1
ATOM 750 O O . MET A 1 100 ? 5.993 15.764 22.370 1.00 5.40 94 MET A O 1
ATOM 759 N N . LEU A 1 101 ? 4.612 17.505 22.762 1.00 6.51 95 LEU A N 1
ATOM 760 C CA . LEU A 1 101 ? 5.406 18.110 23.834 1.00 6.67 95 LEU A CA 1
ATOM 761 C C . LEU A 1 101 ? 4.843 17.655 25.173 1.00 7.02 95 LEU A C 1
ATOM 762 O O . LEU A 1 101 ? 3.599 17.713 25.392 1.00 9.76 95 LEU A O 1
ATOM 767 N N . VAL A 1 102 ? 5.718 17.290 26.095 1.00 7.04 96 VAL A N 1
ATOM 768 C CA . VAL A 1 102 ? 5.301 16.857 27.438 1.00 7.39 96 VAL A CA 1
ATOM 769 C C . VAL A 1 102 ? 6.077 17.678 28.442 1.00 6.89 96 VAL A C 1
ATOM 770 O O . VAL A 1 102 ? 7.290 17.670 28.417 1.00 7.17 96 VAL A O 1
ATOM 774 N N . ASP A 1 103 ? 5.395 18.422 29.296 1.00 7.48 97 ASP A N 1
ATOM 775 C CA . ASP A 1 103 ? 6.015 19.188 30.380 1.00 7.52 97 ASP A CA 1
ATOM 776 C C . ASP A 1 103 ? 6.150 18.236 31.566 1.00 9.02 97 ASP A C 1
ATOM 777 O O . ASP A 1 103 ? 5.125 17.722 32.046 1.00 9.48 97 ASP A O 1
ATOM 782 N N . VAL A 1 104 ? 7.383 17.919 31.922 1.00 9.07 98 VAL A N 1
ATOM 783 C CA . VAL A 1 104 ? 7.691 16.945 32.990 1.00 9.68 98 VAL A CA 1
ATOM 784 C C . VAL A 1 104 ? 8.334 17.578 34.195 1.00 10.74 98 VAL A C 1
ATOM 785 O O . VAL A 1 104 ? 9.049 18.550 34.106 1.00 9.91 98 VAL A O 1
ATOM 789 N N . SER A 1 105 ? 8.114 16.934 35.353 1.00 12.73 99 SER A N 1
ATOM 790 C CA . SER A 1 105 ? 8.888 17.170 36.535 1.00 12.04 99 SER A CA 1
ATOM 791 C C . SER A 1 105 ? 9.624 15.847 36.730 1.00 11.48 99 SER A C 1
ATOM 792 O O . SER A 1 105 ? 9.024 14.834 37.172 1.00 14.99 99 SER A O 1
ATOM 795 N N . ALA A 1 106 ? 10.858 15.807 36.269 1.00 7.92 100 ALA A N 1
ATOM 796 C CA . ALA A 1 106 ? 11.642 14.565 36.292 1.00 8.19 100 ALA A CA 1
ATOM 797 C C . ALA A 1 106 ? 12.517 14.647 37.514 1.00 8.23 100 ALA A C 1
ATOM 798 O O . ALA A 1 106 ? 13.124 15.682 37.779 1.00 13.19 100 ALA A O 1
ATOM 800 N N . THR A 1 107 ? 12.635 13.560 38.259 1.00 4.95 101 THR A N 1
ATOM 801 C CA A THR A 1 107 ? 13.571 13.534 39.364 0.50 4.20 101 THR A CA 1
ATOM 802 C CA B THR A 1 107 ? 13.581 13.530 39.364 0.50 4.85 101 THR A CA 1
ATOM 803 C C . THR A 1 107 ? 14.895 12.957 38.897 1.00 5.19 101 THR A C 1
ATOM 804 O O . THR A 1 107 ? 14.925 11.907 38.268 1.00 7.98 101 THR A O 1
ATOM 811 N N . LEU A 1 108 ? 15.955 13.689 39.160 1.00 4.74 102 LEU A N 1
ATOM 812 C CA . LEU A 1 108 ? 17.333 13.267 38.854 1.00 4.47 102 LEU A CA 1
ATOM 813 C C . LEU A 1 108 ? 18.044 12.992 40.165 1.00 5.37 102 LEU A C 1
ATOM 814 O O . LEU A 1 108 ? 18.252 13.911 40.977 1.00 5.34 102 LEU A O 1
ATOM 819 N N . ASP A 1 109 ? 18.464 11.747 40.366 1.00 4.31 103 ASP A N 1
ATOM 820 C CA . ASP A 1 109 ? 19.267 11.312 41.498 1.00 5.27 103 ASP A CA 1
ATOM 821 C C . ASP A 1 109 ? 20.708 11.227 41.023 1.00 4.24 103 ASP A C 1
ATOM 822 O O . ASP A 1 109 ? 21.079 10.261 40.314 1.00 5.28 103 ASP A O 1
ATOM 827 N N . LEU A 1 110 ? 21.482 12.284 41.314 1.00 4.93 104 LEU A N 1
ATOM 828 C CA . LEU A 1 110 ? 22.858 12.422 40.896 1.00 4.18 104 LEU A CA 1
ATOM 829 C C . LEU A 1 110 ? 23.699 12.865 42.058 1.00 4.60 104 LEU A C 1
ATOM 830 O O . LEU A 1 110 ? 23.357 13.859 42.728 1.00 5.09 104 LEU A O 1
ATOM 835 N N . HIS A 1 111 ? 24.807 12.159 42.257 1.00 5.65 105 HIS A N 1
ATOM 836 C CA . HIS A 1 111 ? 25.781 12.516 43.257 1.00 4.97 105 HIS A CA 1
ATOM 837 C C . HIS A 1 111 ? 25.170 12.720 44.643 1.00 6.03 105 HIS A C 1
ATOM 838 O O . HIS A 1 111 ? 25.575 13.621 45.408 1.00 6.50 105 HIS A O 1
ATOM 845 N N . GLY A 1 112 ? 24.204 11.855 44.957 1.00 6.47 106 GLY A N 1
ATOM 846 C CA . GLY A 1 112 ? 23.517 11.850 46.244 1.00 8.18 106 GLY A CA 1
ATOM 847 C C . GLY A 1 112 ? 22.604 12.986 46.557 1.00 8.48 106 GLY A C 1
ATOM 848 O O . GLY A 1 112 ? 22.248 13.149 47.759 1.00 9.82 106 GLY A O 1
ATOM 849 N N . VAL A 1 113 ? 22.210 13.778 45.559 1.00 8.25 107 VAL A N 1
ATOM 850 C CA . VAL A 1 113 ? 21.329 14.923 45.787 1.00 8.68 107 VAL A CA 1
ATOM 851 C C . VAL A 1 113 ? 20.138 14.903 44.819 1.00 9.86 107 VAL A C 1
ATOM 852 O O . VAL A 1 113 ? 20.184 15.614 43.784 1.00 11.69 107 VAL A O 1
ATOM 856 N N . PRO A 1 114 ? 19.062 14.193 45.152 1.00 8.65 108 PRO A N 1
ATOM 857 C CA . PRO A 1 114 ? 17.887 14.190 44.260 1.00 8.39 108 PRO A CA 1
ATOM 858 C C . PRO A 1 114 ? 17.324 15.589 44.032 1.00 8.36 108 PRO A C 1
ATOM 859 O O . PRO A 1 114 ? 17.200 16.367 44.972 1.00 9.69 108 PRO A O 1
ATOM 863 N N . GLY A 1 115 ? 16.970 15.881 42.798 1.00 7.23 109 GLY A N 1
ATOM 864 C CA . GLY A 1 115 ? 16.411 17.155 42.428 1.00 8.42 109 GLY A CA 1
ATOM 865 C C . GLY A 1 115 ? 15.407 16.999 41.343 1.00 8.18 109 GLY A C 1
ATOM 866 O O . GLY A 1 115 ? 15.370 15.990 40.675 1.00 9.69 109 GLY A O 1
ATOM 867 N N . VAL A 1 116 ? 14.558 17.986 41.168 1.00 7.79 110 VAL A N 1
ATOM 868 C CA . VAL A 1 116 ? 13.554 17.930 40.116 1.00 8.75 110 VAL A CA 1
ATOM 869 C C . VAL A 1 116 ? 13.997 18.789 38.952 1.00 9.86 110 VAL A C 1
ATOM 870 O O . VAL A 1 116 ? 14.459 19.937 39.147 1.00 11.85 110 VAL A O 1
ATOM 874 N N . ILE A 1 117 ? 13.896 18.222 37.751 1.00 9.65 111 ILE A N 1
ATOM 875 C CA . ILE A 1 117 ? 14.147 18.967 36.486 1.00 9.52 111 ILE A CA 1
ATOM 876 C C . ILE A 1 117 ? 12.805 19.200 35.870 1.00 9.08 111 ILE A C 1
ATOM 877 O O . ILE A 1 117 ? 12.107 18.266 35.491 1.00 8.69 111 ILE A O 1
ATOM 882 N N . ASP A 1 118 ? 12.393 20.469 35.838 1.00 10.37 112 ASP A N 1
ATOM 883 C CA . ASP A 1 118 ? 11.160 20.879 35.202 1.00 11.33 112 ASP A CA 1
ATOM 884 C C . ASP A 1 118 ? 11.520 21.269 33.766 1.00 12.24 112 ASP A C 1
ATOM 885 O O . ASP A 1 118 ? 12.211 22.265 33.531 1.00 12.19 112 ASP A O 1
ATOM 890 N N . THR A 1 119 ? 11.143 20.432 32.818 1.00 11.45 113 THR A N 1
ATOM 891 C CA . THR A 1 119 ? 11.561 20.685 31.425 1.00 11.26 113 THR A CA 1
ATOM 892 C C . THR A 1 119 ? 10.513 20.126 30.492 1.00 10.70 113 THR A C 1
ATOM 893 O O . THR A 1 119 ? 9.535 19.484 30.892 1.00 11.87 113 THR A O 1
ATOM 897 N N . GLN A 1 120 ? 10.709 20.339 29.205 1.00 8.10 114 GLN A N 1
ATOM 898 C CA . GLN A 1 120 ? 9.776 19.891 28.209 1.00 5.81 114 GLN A CA 1
ATOM 899 C C . GLN A 1 120 ? 10.490 18.865 27.316 1.00 4.71 114 GLN A C 1
ATOM 900 O O . GLN A 1 120 ? 11.637 19.103 26.880 1.00 5.47 114 GLN A O 1
ATOM 906 N N . LEU A 1 121 ? 9.816 17.744 27.121 1.00 5.00 115 LEU A N 1
ATOM 907 C CA . LEU A 1 121 ? 10.310 16.660 26.270 1.00 4.68 115 LEU A CA 1
ATOM 908 C C . LEU A 1 121 ? 9.508 16.600 24.998 1.00 5.38 115 LEU A C 1
ATOM 909 O O . LEU A 1 121 ? 8.319 16.943 24.961 1.00 6.12 115 LEU A O 1
ATOM 914 N N . ASN A 1 122 ? 10.207 16.210 23.922 1.00 3.84 116 ASN A N 1
ATOM 915 C CA . ASN A 1 122 ? 9.607 15.902 22.665 1.00 3.86 116 ASN A CA 1
ATOM 916 C C . ASN A 1 122 ? 9.498 14.384 22.570 1.00 5.18 116 ASN A C 1
ATOM 917 O O . ASN A 1 122 ? 10.490 13.676 22.768 1.00 4.63 116 ASN A O 1
ATOM 922 N N . VAL A 1 123 ? 8.280 13.899 22.351 1.00 3.54 117 VAL A N 1
ATOM 923 C CA . VAL A 1 123 ? 8.026 12.492 22.180 1.00 4.76 117 VAL A CA 1
ATOM 924 C C . VAL A 1 123 ? 7.450 12.273 20.792 1.00 4.96 117 VAL A C 1
ATOM 925 O O . VAL A 1 123 ? 6.422 12.865 20.449 1.00 5.77 117 VAL A O 1
ATOM 929 N N . GLN A 1 124 ? 8.099 11.447 20.003 1.00 5.41 118 GLN A N 1
ATOM 930 C CA . GLN A 1 124 ? 7.635 11.172 18.645 1.00 5.82 118 GLN A CA 1
ATOM 931 C C . GLN A 1 124 ? 7.504 9.678 18.445 1.00 5.01 118 GLN A C 1
ATOM 932 O O . GLN A 1 124 ? 8.422 8.903 18.809 1.00 6.10 118 GLN A O 1
ATOM 938 N N . ARG A 1 125 ? 6.376 9.254 17.869 1.00 4.90 119 ARG A N 1
ATOM 939 C CA . ARG A 1 125 ? 6.197 7.850 17.529 1.00 4.27 119 ARG A CA 1
ATOM 940 C C . ARG A 1 125 ? 6.880 7.539 16.198 1.00 4.37 119 ARG A C 1
ATOM 941 O O . ARG A 1 125 ? 6.659 8.216 15.188 1.00 5.00 119 ARG A O 1
ATOM 949 N N . LEU A 1 126 ? 7.722 6.513 16.187 1.00 5.90 120 LEU A N 1
ATOM 950 C CA . LEU A 1 126 ? 8.388 6.096 14.989 1.00 5.87 120 LEU A CA 1
ATOM 951 C C . LEU A 1 126 ? 7.794 4.905 14.293 1.00 6.81 120 LEU A C 1
ATOM 952 O O . LEU A 1 126 ? 7.944 4.741 13.075 1.00 8.63 120 LEU A O 1
ATOM 957 N N . SER A 1 127 ? 7.109 4.043 15.053 1.00 6.25 121 SER A N 1
ATOM 958 C CA . SER A 1 127 ? 6.476 2.856 14.501 1.00 5.78 121 SER A CA 1
ATOM 959 C C . SER A 1 127 ? 5.426 2.398 15.517 1.00 5.72 121 SER A C 1
ATOM 960 O O . SER A 1 127 ? 5.240 3.028 16.574 1.00 6.22 121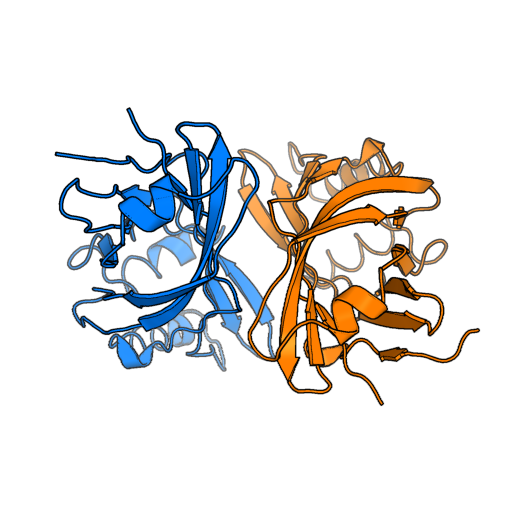 SER A O 1
ATOM 963 N N . ALA A 1 128 ? 4.790 1.252 15.252 1.00 6.01 122 ALA A N 1
ATOM 964 C CA . ALA A 1 128 ? 3.800 0.722 16.195 1.00 6.63 122 ALA A CA 1
ATOM 965 C C . ALA A 1 128 ? 4.375 0.372 17.543 1.00 6.35 122 ALA A C 1
ATOM 966 O O . ALA A 1 128 ? 3.633 0.344 18.512 1.00 8.38 122 ALA A O 1
ATOM 968 N N . THR A 1 129 ? 5.701 0.157 17.638 1.00 6.12 123 THR A N 1
ATOM 969 C CA . THR A 1 129 ? 6.344 -0.229 18.880 1.00 6.72 123 THR A CA 1
ATOM 970 C C . THR A 1 129 ? 7.439 0.716 19.371 1.00 7.06 123 THR A C 1
ATOM 971 O O . THR A 1 129 ? 7.892 0.567 20.505 1.00 9.45 123 THR A O 1
ATOM 975 N N . ARG A 1 130 ? 7.849 1.703 18.588 1.00 6.19 124 ARG A N 1
ATOM 976 C CA . ARG A 1 130 ? 9.059 2.468 18.931 1.00 5.56 124 ARG A CA 1
ATOM 977 C C . ARG A 1 130 ? 8.766 3.936 19.049 1.00 4.79 124 ARG A C 1
ATOM 978 O O . ARG A 1 130 ? 8.048 4.470 18.220 1.00 5.76 124 ARG A O 1
ATOM 986 N N . ILE A 1 131 ? 9.301 4.557 20.101 1.00 4.95 125 ILE A N 1
ATOM 987 C CA . ILE A 1 131 ? 9.181 5.976 20.287 1.00 4.30 125 ILE A CA 1
ATOM 988 C C . ILE A 1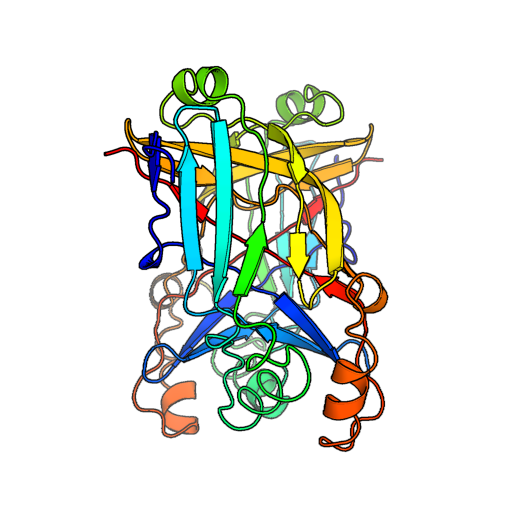 131 ? 10.560 6.582 20.531 1.00 4.62 125 ILE A C 1
ATOM 989 O O . ILE A 1 131 ? 11.498 5.898 20.961 1.00 4.86 125 ILE A O 1
ATOM 994 N N . MET A 1 132 ? 10.678 7.862 20.211 1.00 4.23 126 MET A N 1
ATOM 995 C CA . MET A 1 132 ? 11.884 8.657 20.384 1.00 4.56 126 MET A CA 1
ATOM 996 C C . MET A 1 132 ? 11.581 9.826 21.336 1.00 5.05 126 MET A C 1
ATOM 997 O O . MET A 1 132 ? 10.607 10.592 21.103 1.00 4.83 126 MET A O 1
ATOM 1002 N N . VAL A 1 133 ? 12.409 9.960 22.366 1.00 4.27 127 VAL A N 1
ATOM 1003 C CA . VAL A 1 133 ? 12.240 10.990 23.383 1.00 3.59 127 VAL A CA 1
ATOM 1004 C C . VAL A 1 133 ? 13.489 11.822 23.488 1.00 5.58 127 VAL A C 1
ATOM 1005 O O . VAL A 1 133 ? 14.587 11.306 23.644 1.00 5.49 127 VAL A O 1
ATOM 1009 N N . GLN A 1 134 ? 13.310 13.127 23.411 1.00 3.74 128 GLN A N 1
ATOM 1010 C CA A GLN A 1 134 ? 14.472 14.001 23.497 0.50 4.26 128 GLN A CA 1
ATOM 1011 C CA B GLN A 1 134 ? 14.444 14.081 23.380 0.50 4.92 128 GLN A CA 1
ATOM 1012 C C . GLN A 1 134 ? 14.131 15.308 24.192 1.00 4.98 128 GLN A C 1
ATOM 1013 O O . GLN A 1 134 ? 12.964 15.690 24.303 1.00 5.50 128 GLN A O 1
ATOM 1024 N N . ASN A 1 135 ? 15.142 15.977 24.703 1.00 4.72 129 ASN A N 1
ATOM 1025 C CA . ASN A 1 135 ? 14.899 17.301 25.289 1.00 4.34 129 ASN A CA 1
ATOM 1026 C C . ASN A 1 135 ? 14.473 18.261 24.196 1.00 4.22 129 ASN A C 1
ATOM 1027 O O . ASN A 1 135 ? 15.147 18.403 23.141 1.00 4.90 129 ASN A O 1
ATOM 1032 N N . GLN A 1 136 ? 13.358 18.942 24.427 1.00 3.57 130 GLN A N 1
ATOM 1033 C CA . GLN A 1 136 ? 12.831 19.847 23.419 1.00 2.76 130 GLN A CA 1
ATOM 1034 C C . GLN A 1 136 ? 13.662 21.057 23.291 1.00 7.07 130 GLN A C 1
ATOM 1035 O O . GLN A 1 136 ? 13.737 21.644 22.214 1.00 8.56 130 GLN A O 1
ATOM 1041 N N . SER A 1 137 ? 14.317 21.476 24.352 1.00 8.73 131 SER A N 1
ATOM 1042 C CA . SER A 1 137 ? 15.161 22.659 24.239 1.00 11.67 131 SER A CA 1
ATOM 1043 C C . SER A 1 137 ? 16.460 22.422 24.937 1.00 11.26 131 SER A C 1
ATOM 1044 O O . SER A 1 137 ? 16.589 21.490 25.750 1.00 8.89 131 SER A O 1
ATOM 1047 N N . PRO A 1 138 ? 17.443 23.297 24.659 1.00 14.29 132 PRO A N 1
ATOM 1048 C CA . PRO A 1 138 ? 18.642 23.185 25.432 1.00 14.21 132 PRO A CA 1
ATOM 1049 C C . PRO A 1 138 ? 18.348 23.135 26.973 1.00 14.44 132 PRO A C 1
ATOM 1050 O O . PRO A 1 138 ? 17.492 23.847 27.474 1.00 16.18 132 PRO A O 1
ATOM 1054 N N . LEU A 1 139 ? 19.012 22.219 27.650 1.00 13.67 133 LEU A N 1
ATOM 1055 C CA . LEU A 1 139 ? 18.739 21.798 29.032 1.00 13.27 133 LEU A CA 1
ATOM 1056 C C . LEU A 1 139 ? 20.035 22.020 29.800 1.00 13.27 133 LEU A C 1
ATOM 1057 O O . LEU A 1 139 ? 21.053 21.437 29.441 1.00 15.17 133 LEU A O 1
ATOM 1062 N N . LEU A 1 140 ? 20.033 22.885 30.813 1.00 11.89 134 LEU A N 1
ATOM 1063 C CA A LEU A 1 140 ? 21.252 23.225 31.529 0.50 12.34 134 LEU A CA 1
ATOM 1064 C CA B LEU A 1 140 ? 21.265 23.216 31.512 0.50 12.45 134 LEU A CA 1
ATOM 1065 C C . LEU A 1 140 ? 21.174 22.665 32.926 1.00 12.96 134 LEU A C 1
ATOM 1066 O O . LEU A 1 140 ? 20.134 22.826 33.607 1.00 15.87 134 LEU A O 1
ATOM 1075 N N . ILE A 1 141 ? 22.244 22.028 33.374 1.00 10.88 135 ILE A N 1
ATOM 1076 C CA . ILE A 1 141 ? 22.384 21.526 34.738 1.00 11.17 135 ILE A CA 1
ATOM 1077 C C . ILE A 1 141 ? 23.418 22.396 35.444 1.00 8.90 135 ILE A C 1
ATOM 1078 O O . ILE A 1 141 ? 24.476 22.742 34.862 1.00 9.49 135 ILE A O 1
ATOM 1083 N N . LYS A 1 142 ? 23.135 22.754 36.686 1.00 8.22 136 LYS A N 1
ATOM 1084 C CA . LYS A 1 142 ? 24.072 23.516 37.499 1.00 8.42 136 LYS A CA 1
ATOM 1085 C C . LYS A 1 142 ? 24.774 22.575 38.469 1.00 7.65 136 LYS A C 1
ATOM 1086 O O . LYS A 1 142 ? 24.118 21.852 39.221 1.00 7.47 136 LYS A O 1
ATOM 1092 N N . ALA A 1 143 ? 26.099 22.528 38.411 1.00 7.12 137 ALA A N 1
ATOM 1093 C CA . ALA A 1 143 ? 26.828 21.591 39.277 1.00 6.52 137 ALA A CA 1
ATOM 1094 C C . ALA A 1 143 ? 26.506 21.738 40.761 1.00 7.25 137 ALA A C 1
ATOM 1095 O O . ALA A 1 143 ? 26.466 20.746 41.479 1.00 6.76 137 ALA A O 1
ATOM 1097 N N . ALA A 1 144 ? 26.266 22.975 41.195 1.00 7.49 138 ALA A N 1
ATOM 1098 C CA . ALA A 1 144 ? 25.981 23.232 42.585 1.00 8.31 138 ALA A CA 1
ATOM 1099 C C . ALA A 1 144 ? 24.678 22.597 43.056 1.00 8.23 138 ALA A C 1
ATOM 1100 O O . ALA A 1 144 ? 24.563 22.219 44.254 1.00 10.47 138 ALA A O 1
ATOM 1102 N N . ASP A 1 145 ? 23.745 22.369 42.134 1.00 7.83 139 ASP A N 1
ATOM 1103 C CA . ASP A 1 145 ? 22.505 21.694 42.498 1.00 7.22 139 ASP A CA 1
ATOM 1104 C C . ASP A 1 145 ? 22.710 20.241 42.948 1.00 7.85 139 ASP A C 1
ATOM 1105 O O . ASP A 1 145 ? 21.826 19.636 43.582 1.00 7.91 139 ASP A O 1
ATOM 1110 N N . TYR A 1 146 ? 23.850 19.641 42.562 1.00 6.09 140 TYR A N 1
ATOM 1111 C CA . TYR A 1 146 ? 24.153 18.254 42.943 1.00 6.07 140 TYR A CA 1
ATOM 1112 C C . TYR A 1 146 ? 25.463 18.103 43.715 1.00 5.41 140 TYR A C 1
ATOM 1113 O O . TYR A 1 146 ? 26.065 17.031 43.710 1.00 6.31 140 TYR A O 1
ATOM 1122 N N . SER A 1 147 ? 25.905 19.172 44.390 1.00 5.15 141 SER A N 1
ATOM 1123 C CA . SER A 1 147 ? 27.116 19.206 45.194 1.00 5.52 141 SER A CA 1
ATOM 1124 C C . SER A 1 147 ? 28.345 18.769 44.381 1.00 6.05 141 SER A C 1
ATOM 1125 O O . SER A 1 147 ? 29.176 18.039 44.873 1.00 6.42 141 SER A O 1
ATOM 1128 N N . LEU A 1 148 ? 28.380 19.195 43.115 1.00 4.83 142 LEU A N 1
ATOM 1129 C CA . LEU A 1 148 ? 29.482 18.816 42.188 1.00 5.21 142 LEU A CA 1
ATOM 1130 C C . LEU A 1 148 ? 30.524 19.922 41.996 1.00 6.39 142 LEU A C 1
ATOM 1131 O O . LEU A 1 148 ? 31.468 19.761 41.269 1.00 7.20 142 LEU A O 1
ATOM 1136 N N . GLU A 1 149 ? 30.316 21.086 42.600 1.00 6.53 143 GLU A N 1
ATOM 1137 C CA A GLU A 1 149 ? 31.235 22.189 42.391 0.50 6.19 143 GLU A CA 1
ATOM 1138 C CA B GLU A 1 149 ? 31.252 22.196 42.421 0.50 6.13 143 GLU A CA 1
ATOM 1139 C C . GLU A 1 149 ? 32.635 21.868 42.958 1.00 6.60 143 GLU A C 1
ATOM 1140 O O . GLU A 1 149 ? 33.648 22.285 42.381 1.00 7.21 143 GLU A O 1
ATOM 1151 N N . ALA A 1 150 ? 32.705 21.177 44.092 1.00 6.45 144 ALA A N 1
ATOM 1152 C CA . ALA A 1 150 ? 34.013 20.873 44.675 1.00 6.92 144 ALA A CA 1
ATOM 1153 C C . ALA A 1 150 ? 34.797 19.955 43.758 1.00 6.03 144 ALA A C 1
ATOM 1154 O O . ALA A 1 150 ? 36.017 20.120 43.604 1.00 6.64 144 ALA A O 1
ATOM 1156 N N . GLY A 1 151 ? 34.126 19.015 43.129 1.00 6.85 145 GLY A N 1
ATOM 1157 C CA . GLY A 1 151 ? 34.770 18.146 42.185 1.00 5.68 145 GLY A CA 1
ATOM 1158 C C . GLY A 1 151 ? 35.292 18.905 40.978 1.00 5.99 145 GLY A C 1
ATOM 1159 O O . GLY A 1 151 ? 36.354 18.595 40.464 1.00 5.86 145 GLY A O 1
ATOM 1160 N N . ILE A 1 152 ? 34.514 19.848 40.477 1.00 4.91 146 ILE A N 1
ATOM 1161 C CA . ILE A 1 152 ? 34.977 20.709 39.382 1.00 5.88 146 ILE A CA 1
ATOM 1162 C C . ILE A 1 152 ? 36.222 21.485 39.803 1.00 7.17 146 ILE A C 1
ATOM 1163 O O . ILE A 1 152 ? 37.177 21.569 39.036 1.00 7.20 146 ILE A O 1
ATOM 1168 N N . GLU A 1 153 ? 36.261 21.945 41.049 1.00 7.03 147 GLU A N 1
ATOM 1169 C CA A GLU A 1 153 ? 37.432 22.675 41.530 0.50 8.10 147 GLU A CA 1
ATOM 1170 C CA B GLU A 1 153 ? 37.419 22.661 41.581 0.50 8.14 147 GLU A CA 1
ATOM 1171 C C . GLU A 1 153 ? 38.648 21.757 41.595 1.00 7.45 147 GLU A C 1
ATOM 1172 O O . GLU A 1 153 ? 39.754 22.184 41.242 1.00 6.81 147 GLU A O 1
ATOM 1183 N N . THR A 1 154 ? 38.455 20.511 41.992 1.00 5.81 148 THR A N 1
ATOM 1184 C CA . THR A 1 154 ? 39.554 19.522 41.957 1.00 5.50 148 THR A CA 1
ATOM 1185 C C . THR A 1 154 ? 40.066 19.340 40.553 1.00 4.99 148 THR A C 1
ATOM 1186 O O . THR A 1 154 ? 41.285 19.465 40.300 1.00 5.93 148 THR A O 1
ATOM 1190 N N . LEU A 1 155 ? 39.157 19.154 39.588 1.00 5.95 149 LEU A N 1
ATOM 1191 C CA . LEU A 1 155 ? 39.577 19.022 38.184 1.00 6.46 149 LEU A CA 1
ATOM 1192 C C . LEU A 1 155 ? 40.307 20.279 37.708 1.00 6.69 149 LEU A C 1
ATOM 1193 O O . LEU A 1 155 ? 41.298 20.181 36.997 1.00 6.32 149 LEU A O 1
ATOM 1198 N N . ARG A 1 156 ? 39.819 21.446 38.120 1.00 6.10 150 ARG A N 1
ATOM 1199 C CA . ARG A 1 156 ? 40.424 22.725 37.701 1.00 7.76 150 ARG A CA 1
ATOM 1200 C C . ARG A 1 156 ? 41.848 22.808 38.213 1.00 7.80 150 ARG A C 1
ATOM 1201 O O . ARG A 1 156 ? 42.786 23.155 37.443 1.00 8.38 150 ARG A O 1
ATOM 1209 N N . ASN A 1 157 ? 42.007 22.529 39.509 1.00 6.77 151 ASN A N 1
ATOM 1210 C CA . ASN A 1 157 ? 43.300 22.663 40.162 1.00 7.05 151 ASN A CA 1
ATOM 1211 C C . ASN A 1 157 ? 44.277 21.610 39.631 1.00 6.61 151 ASN A C 1
ATOM 1212 O O . ASN A 1 157 ? 45.480 21.909 39.457 1.00 8.13 151 ASN A O 1
ATOM 1217 N N . LEU A 1 158 ? 43.789 20.411 39.296 1.00 7.67 152 LEU A N 1
ATOM 1218 C CA . LEU A 1 158 ? 44.639 19.365 38.748 1.00 7.90 152 LEU A CA 1
ATOM 1219 C C . LEU A 1 158 ? 45.165 19.712 37.358 1.00 11.02 152 LEU A C 1
ATOM 1220 O O . LEU A 1 158 ? 46.279 19.324 36.992 1.00 11.61 152 LEU A O 1
ATOM 1225 N N . ALA A 1 159 ? 44.340 20.431 36.604 1.00 10.24 153 ALA A N 1
ATOM 1226 C CA . ALA A 1 159 ? 44.679 20.889 35.253 1.00 11.82 153 ALA A CA 1
ATOM 1227 C C . ALA A 1 159 ? 45.391 22.233 35.195 1.00 12.68 153 ALA A C 1
ATOM 1228 O O . ALA A 1 159 ? 45.713 22.715 34.096 1.00 13.43 153 ALA A O 1
ATOM 1230 N N . SER A 1 160 ? 45.571 22.878 36.339 1.00 12.62 154 SER A N 1
ATOM 1231 C CA . SER A 1 160 ? 46.098 24.246 36.397 1.00 13.75 154 SER A CA 1
ATOM 1232 C C . SER A 1 160 ? 45.283 25.265 35.562 1.00 13.99 154 SER A C 1
ATOM 1233 O O . SER A 1 160 ? 45.835 26.194 34.949 1.00 15.10 154 SER A O 1
ATOM 1236 N N . LEU A 1 161 ? 43.972 25.080 35.515 1.00 13.13 155 LEU A N 1
ATOM 1237 C CA . LEU A 1 161 ? 43.119 25.914 34.703 1.00 13.30 155 LEU A CA 1
ATOM 1238 C C . LEU A 1 161 ? 42.621 27.085 35.514 1.00 13.75 155 LEU A C 1
ATOM 1239 O O . LEU A 1 161 ? 42.505 27.011 36.730 1.00 15.11 155 LEU A O 1
ATOM 1244 N N . ASN A 1 162 ? 42.344 28.178 34.818 1.00 14.57 156 ASN A N 1
ATOM 1245 C CA . ASN A 1 162 ? 41.855 29.390 35.448 1.00 15.40 156 ASN A CA 1
ATOM 1246 C C . ASN A 1 162 ? 40.365 29.327 35.803 1.00 14.91 156 ASN A C 1
ATOM 1247 O O . ASN A 1 162 ? 39.949 29.734 36.899 1.00 15.12 156 ASN A O 1
ATOM 1252 N N . VAL A 1 163 ? 39.582 28.757 34.888 1.00 14.00 157 VAL A N 1
ATOM 1253 C CA . VAL A 1 163 ? 38.119 28.696 35.000 1.00 13.94 157 VAL A CA 1
ATOM 1254 C C . VAL A 1 163 ? 37.592 27.427 34.321 1.00 12.28 157 VAL A C 1
ATOM 1255 O O . VAL A 1 163 ? 38.058 27.020 33.256 1.00 10.68 157 VAL A O 1
ATOM 1259 N N . ILE A 1 164 ? 36.655 26.781 34.996 1.00 10.51 158 ILE A N 1
ATOM 1260 C CA . ILE A 1 164 ? 35.810 25.762 34.382 1.00 9.92 158 ILE A CA 1
ATOM 1261 C C . ILE A 1 164 ? 34.403 26.174 34.750 1.00 10.15 158 ILE A C 1
ATOM 1262 O O . ILE A 1 164 ? 34.116 26.372 35.939 1.00 12.22 158 ILE A O 1
ATOM 1267 N N . SER A 1 165 ? 33.504 26.256 33.757 1.00 9.39 159 SER A N 1
ATOM 1268 C CA . SER A 1 165 ? 32.135 26.672 34.046 1.00 10.09 159 SER A CA 1
ATOM 1269 C C . SER A 1 165 ? 31.437 25.599 34.884 1.00 9.31 159 SER A C 1
ATOM 1270 O O . SER A 1 165 ? 31.646 24.392 34.680 1.00 8.26 159 SER A O 1
ATOM 1273 N N . THR A 1 166 ? 30.575 26.035 35.801 1.00 9.65 160 THR A N 1
ATOM 1274 C CA . THR A 1 166 ? 29.773 25.109 36.610 1.00 9.09 160 THR A CA 1
ATOM 1275 C C . THR A 1 166 ? 28.392 24.839 36.046 1.00 8.49 160 THR A C 1
ATOM 1276 O O . THR A 1 166 ? 27.608 24.139 36.644 1.00 9.10 160 THR A O 1
ATOM 1280 N N . THR A 1 167 ? 28.087 25.392 34.878 1.00 7.51 161 THR A N 1
ATOM 1281 C CA . THR A 1 167 ? 26.836 25.102 34.197 1.00 8.29 161 THR A CA 1
ATOM 1282 C C . THR A 1 167 ? 27.132 24.189 33.002 1.00 7.43 161 THR A C 1
ATOM 1283 O O . THR A 1 167 ? 28.072 24.416 32.209 1.00 8.20 161 THR A O 1
ATOM 1287 N N . VAL A 1 168 ? 26.327 23.144 32.866 1.00 7.81 162 VAL A N 1
ATOM 1288 C CA . VAL A 1 168 ? 26.560 22.094 31.901 1.00 8.06 162 VAL A CA 1
ATOM 1289 C C . VAL A 1 168 ? 25.302 21.796 31.054 1.00 6.96 162 VAL A C 1
ATOM 1290 O O . VAL A 1 168 ? 24.315 21.244 31.550 1.00 8.18 162 VAL A O 1
ATOM 1294 N N . PRO A 1 169 ? 25.317 22.146 29.740 1.00 6.02 163 PRO A N 1
ATOM 1295 C CA . PRO A 1 169 ? 24.230 21.707 28.854 1.00 6.91 163 PRO A CA 1
ATOM 1296 C C . PRO A 1 169 ? 24.192 20.198 28.696 1.00 5.72 163 PRO A C 1
ATOM 1297 O O . PRO A 1 169 ? 25.238 19.571 28.515 1.00 7.54 163 PRO A O 1
ATOM 1301 N N . VAL A 1 170 ? 23.004 19.622 28.740 1.00 5.74 164 VAL A N 1
ATOM 1302 C CA . VAL A 1 170 ? 22.808 18.175 28.547 1.00 6.02 164 VAL A CA 1
ATOM 1303 C C . VAL A 1 170 ? 21.832 17.978 27.398 1.00 5.94 164 VAL A C 1
ATOM 1304 O O . VAL A 1 170 ? 20.841 18.684 27.327 1.00 6.42 164 VAL A O 1
ATOM 1308 N N . ASP A 1 171 ? 22.130 17.053 26.474 1.00 4.85 165 ASP A N 1
ATOM 1309 C CA . ASP A 1 171 ? 21.260 16.666 25.374 1.00 6.40 165 ASP A CA 1
ATOM 1310 C C . ASP A 1 171 ? 21.128 15.185 25.301 1.00 5.80 165 ASP A C 1
ATOM 1311 O O . ASP A 1 171 ? 22.068 14.457 25.612 1.00 5.82 165 ASP A O 1
ATOM 1316 N N . PHE A 1 172 ? 19.957 14.697 24.921 1.00 5.34 166 PHE A N 1
ATOM 1317 C CA . PHE A 1 172 ? 19.763 13.255 24.809 1.00 5.14 166 PHE A CA 1
ATOM 1318 C C . PHE A 1 172 ? 18.781 12.930 23.730 1.00 4.58 166 PHE A C 1
ATOM 1319 O O . PHE A 1 172 ? 17.865 13.714 23.440 1.00 6.21 166 PHE A O 1
ATOM 1327 N N . VAL A 1 173 ? 18.949 11.778 23.124 1.00 5.62 167 VAL A N 1
ATOM 1328 C CA . VAL A 1 173 ? 17.945 11.153 22.228 1.00 5.16 167 VAL A CA 1
ATOM 1329 C C . VAL A 1 173 ? 17.809 9.717 22.724 1.00 4.96 167 VAL A C 1
ATOM 1330 O O . VAL A 1 173 ? 18.765 8.925 22.678 1.00 5.59 167 VAL A O 1
ATOM 1334 N N . LEU A 1 174 ? 16.619 9.379 23.208 1.00 5.33 168 LEU A N 1
ATOM 1335 C CA . LEU A 1 174 ? 16.335 8.079 23.809 1.00 5.22 168 LEU A CA 1
ATOM 1336 C C . LEU A 1 174 ? 15.336 7.346 22.932 1.00 5.39 168 LEU A C 1
ATOM 1337 O O . LEU A 1 174 ? 14.335 7.958 22.496 1.00 6.69 168 LEU A O 1
ATOM 1342 N N . PHE A 1 175 ? 15.580 6.073 22.673 1.00 4.21 169 PHE A N 1
ATOM 1343 C CA . PHE A 1 175 ? 14.634 5.267 21.918 1.00 4.36 169 PHE A CA 1
ATOM 1344 C C . PHE A 1 175 ? 14.084 4.215 22.815 1.00 4.55 169 PHE A C 1
ATOM 1345 O O . PHE A 1 175 ? 14.852 3.502 23.486 1.00 4.45 169 PHE A O 1
ATOM 1353 N N . TYR A 1 176 ? 12.758 4.158 22.922 1.00 4.39 170 TYR A N 1
ATOM 1354 C CA . TYR A 1 176 ? 12.085 3.167 23.750 1.00 4.94 170 TYR A CA 1
ATOM 1355 C C . TYR A 1 176 ? 11.225 2.283 22.855 1.00 5.90 170 TYR A C 1
ATOM 1356 O O . TYR A 1 176 ? 10.588 2.761 21.907 1.00 5.63 170 TYR A O 1
ATOM 1365 N N . GLU A 1 177 ? 11.180 0.986 23.152 1.00 6.51 171 GLU A N 1
ATOM 1366 C CA . GLU A 1 177 ? 10.534 -0.003 22.326 1.00 8.45 171 GLU A CA 1
ATOM 1367 C C . GLU A 1 177 ? 9.661 -0.903 23.168 1.00 9.29 171 GLU A C 1
ATOM 1368 O O . GLU A 1 177 ? 10.131 -1.397 24.162 1.00 7.70 171 GLU A O 1
ATOM 1374 N N A ALA A 1 178 ? 8.391 -0.972 22.760 0.50 9.76 172 ALA A N 1
ATOM 1375 N N B ALA A 1 178 ? 8.442 -1.184 22.735 0.50 10.65 172 ALA A N 1
ATOM 1376 C CA A ALA A 1 178 ? 7.372 -1.844 23.345 0.50 10.49 172 ALA A CA 1
ATOM 1377 C CA B ALA A 1 178 ? 7.690 -2.317 23.309 0.50 11.24 172 ALA A CA 1
ATOM 1378 C C A ALA A 1 178 ? 7.461 -3.269 22.821 0.50 11.28 172 ALA A C 1
ATOM 1379 C C B ALA A 1 178 ? 8.531 -3.614 23.393 0.50 11.66 172 ALA A C 1
ATOM 1380 O O A ALA A 1 178 ? 7.920 -3.491 21.716 0.50 11.14 172 ALA A O 1
ATOM 1381 O O B ALA A 1 178 ? 9.245 -3.971 22.453 0.50 11.95 172 ALA A O 1
ATOM 1384 N N A PRO A 1 179 ? 7.018 -4.248 23.626 0.50 12.04 173 PRO A N 1
ATOM 1385 N N B PRO A 1 179 ? 8.476 -4.315 24.545 0.50 12.67 173 PRO A N 1
ATOM 1386 C CA A PRO A 1 179 ? 6.826 -5.659 23.234 0.50 12.89 173 PRO A CA 1
ATOM 1387 C CA B PRO A 1 179 ? 9.240 -5.573 24.680 0.50 13.43 173 PRO A CA 1
ATOM 1388 C C A PRO A 1 179 ? 5.741 -5.874 22.178 0.50 13.17 173 PRO A C 1
ATOM 1389 C C B PRO A 1 179 ? 8.608 -6.751 23.938 0.50 13.88 173 PRO A C 1
ATOM 1390 O O A PRO A 1 179 ? 5.967 -5.648 20.991 0.50 14.44 173 PRO A O 1
ATOM 1391 O O B PRO A 1 179 ? 7.442 -6.683 23.567 0.50 15.00 173 PRO A O 1
ATOM 1398 N N . HIS B 1 4 ? 18.665 41.733 -1.864 1.00 29.14 -2 HIS B N 1
ATOM 1399 C CA . HIS B 1 4 ? 18.203 40.311 -1.715 1.00 28.24 -2 HIS B CA 1
ATOM 1400 C C . HIS B 1 4 ? 16.663 40.269 -1.638 1.00 27.80 -2 HIS B C 1
ATOM 1401 O O . HIS B 1 4 ? 15.964 40.598 -2.627 1.00 28.04 -2 HIS B O 1
ATOM 1403 N N . HIS B 1 5 ? 16.155 39.869 -0.470 1.00 25.98 -1 HIS B N 1
ATOM 1404 C CA . HIS B 1 5 ? 14.739 39.924 -0.142 1.00 24.41 -1 HIS B CA 1
ATOM 1405 C C . HIS B 1 5 ? 14.596 40.399 1.299 1.00 21.94 -1 HIS B C 1
ATOM 1406 O O . HIS B 1 5 ? 15.405 40.052 2.171 1.00 22.20 -1 HIS B O 1
ATOM 1413 N N . HIS B 1 6 ? 13.543 41.169 1.532 1.00 19.48 0 HIS B N 1
ATOM 1414 C CA . HIS B 1 6 ? 13.150 41.594 2.859 1.00 17.32 0 HIS B CA 1
ATOM 1415 C C . HIS B 1 6 ? 12.941 40.382 3.728 1.00 15.16 0 HIS B C 1
ATOM 1416 O O . HIS B 1 6 ? 12.366 39.389 3.293 1.00 13.92 0 HIS B O 1
ATOM 1423 N N . LEU B 1 7 ? 13.401 40.483 4.969 1.00 12.58 1 LEU B N 1
ATOM 1424 C CA . LEU B 1 7 ? 13.251 39.387 5.912 1.00 10.42 1 LEU B CA 1
ATOM 1425 C C . LEU B 1 7 ? 12.049 39.498 6.846 1.00 9.89 1 LEU B C 1
ATOM 1426 O O . LEU B 1 7 ? 11.791 40.529 7.505 1.00 11.18 1 LEU B O 1
ATOM 1431 N N . ALA B 1 8 ? 11.304 38.395 6.847 1.00 7.19 2 ALA B N 1
ATOM 1432 C CA . ALA B 1 8 ? 10.299 38.048 7.840 1.00 7.51 2 ALA B CA 1
ATOM 1433 C C . ALA B 1 8 ? 10.961 37.701 9.191 1.00 7.41 2 ALA B C 1
ATOM 1434 O O . ALA B 1 8 ? 10.428 38.030 10.268 1.00 7.40 2 ALA B O 1
ATOM 1436 N N . TYR B 1 9 ? 12.114 37.038 9.133 1.00 6.11 3 TYR B N 1
ATOM 1437 C CA . TYR B 1 9 ? 12.891 36.701 10.319 1.00 5.62 3 TYR B CA 1
ATOM 1438 C C . TYR B 1 9 ? 14.394 36.774 9.965 1.00 5.61 3 TYR B C 1
ATOM 1439 O O . TYR B 1 9 ? 14.787 36.513 8.805 1.00 5.44 3 TYR B O 1
ATOM 1448 N N . SER B 1 10 ? 15.206 37.103 10.973 1.00 5.12 4 SER B N 1
ATOM 1449 C CA . SER B 1 10 ? 16.647 37.011 10.902 1.00 4.85 4 SER B CA 1
ATOM 1450 C C . SER B 1 10 ? 17.129 35.977 11.896 1.00 4.84 4 SER B C 1
ATOM 1451 O O . SER B 1 10 ? 16.621 35.886 13.007 1.00 5.57 4 SER B O 1
ATOM 1454 N N . LEU B 1 11 ? 18.144 35.245 11.538 1.00 4.18 5 LEU B N 1
ATOM 1455 C CA . LEU B 1 11 ? 18.796 34.330 12.493 1.00 3.26 5 LEU B CA 1
ATOM 1456 C C . LEU B 1 11 ? 19.493 35.138 13.563 1.00 4.50 5 LEU B C 1
ATOM 1457 O O . LEU B 1 11 ? 20.284 36.039 13.271 1.00 5.60 5 LEU B O 1
ATOM 1462 N N . ASP B 1 12 ? 19.173 34.788 14.819 1.00 4.21 6 ASP B N 1
ATOM 1463 C CA . ASP B 1 12 ? 19.900 35.279 15.976 1.00 4.91 6 ASP B CA 1
ATOM 1464 C C . ASP B 1 12 ? 21.175 34.465 16.053 1.00 5.31 6 ASP B C 1
ATOM 1465 O O . ASP B 1 12 ? 21.207 33.391 16.661 1.00 5.65 6 ASP B O 1
ATOM 1470 N N . ALA B 1 13 ? 22.225 35.023 15.442 1.00 5.81 7 ALA B N 1
ATOM 1471 C CA . ALA B 1 13 ? 23.452 34.261 15.130 1.00 7.10 7 ALA B CA 1
ATOM 1472 C C . ALA B 1 13 ? 24.109 33.875 16.418 1.00 8.20 7 ALA B C 1
ATOM 1473 O O . ALA B 1 13 ? 24.503 32.736 16.588 1.00 11.43 7 ALA B O 1
ATOM 1475 N N . THR B 1 14 ? 24.186 34.769 17.377 1.00 9.93 8 THR B N 1
ATOM 1476 C CA . THR B 1 14 ? 24.943 34.481 18.579 1.00 11.47 8 THR B CA 1
ATOM 1477 C C . THR B 1 14 ? 24.248 33.438 19.514 1.00 11.30 8 THR B C 1
ATOM 1478 O O . THR B 1 14 ? 24.909 32.719 20.264 1.00 12.90 8 THR B O 1
ATOM 1482 N N . ALA B 1 15 ? 22.927 33.261 19.390 1.00 8.14 9 ALA B N 1
ATOM 1483 C CA . ALA B 1 15 ? 22.177 32.293 20.167 1.00 7.96 9 ALA B CA 1
ATOM 1484 C C . ALA B 1 15 ? 22.107 30.911 19.521 1.00 7.94 9 ALA B C 1
ATOM 1485 O O . ALA B 1 15 ? 21.811 29.928 20.150 1.00 8.32 9 ALA B O 1
ATOM 1487 N N . SER B 1 16 ? 22.355 30.881 18.231 1.00 7.39 10 SER B N 1
ATOM 1488 C CA . SER B 1 16 ? 22.206 29.692 17.421 1.00 6.81 10 SER B CA 1
ATOM 1489 C C . SER B 1 16 ? 23.488 28.868 17.367 1.00 6.81 10 SER B C 1
ATOM 1490 O O . SER B 1 16 ? 24.599 29.386 17.454 1.00 8.28 10 SER B O 1
ATOM 1493 N N . PHE B 1 17 ? 23.343 27.586 17.160 1.00 5.63 11 PHE B N 1
ATOM 1494 C CA . PHE B 1 17 ? 24.515 26.710 16.981 1.00 6.56 11 PHE B CA 1
ATOM 1495 C C . PHE B 1 17 ? 24.310 25.577 15.995 1.00 5.66 11 PHE B C 1
ATOM 1496 O O . PHE B 1 17 ? 23.188 25.157 15.747 1.00 5.91 11 PHE B O 1
ATOM 1504 N N . LEU B 1 18 ? 25.418 25.140 15.420 1.00 5.98 12 LEU B N 1
ATOM 1505 C CA . LEU B 1 18 ? 25.453 23.983 14.525 1.00 6.10 12 LEU B CA 1
ATOM 1506 C C . LEU B 1 18 ? 26.718 23.214 14.815 1.00 6.77 12 LEU B C 1
ATOM 1507 O O . LEU B 1 18 ? 27.823 23.780 14.808 1.00 8.00 12 LEU B O 1
ATOM 1512 N N . ASN B 1 19 ? 26.545 21.938 15.105 1.00 6.73 13 ASN B N 1
ATOM 1513 C CA A ASN B 1 19 ? 27.678 21.089 15.436 0.50 7.17 13 ASN B CA 1
ATOM 1514 C CA B ASN B 1 19 ? 27.578 20.982 15.569 0.50 7.13 13 ASN B CA 1
ATOM 1515 C C . ASN B 1 19 ? 27.758 19.883 14.512 1.00 7.14 13 ASN B C 1
ATOM 1516 O O . ASN B 1 19 ? 26.776 19.488 13.888 1.00 6.25 13 ASN B O 1
ATOM 1525 N N . PHE B 1 20 ? 28.967 19.326 14.399 1.00 6.52 14 PHE B N 1
ATOM 1526 C CA . PHE B 1 20 ? 29.170 18.140 13.583 1.00 6.64 14 PHE B CA 1
ATOM 1527 C C . PHE B 1 20 ? 30.138 17.228 14.293 1.00 6.65 14 PHE B C 1
ATOM 1528 O O . PHE B 1 20 ? 30.976 17.692 15.061 1.00 6.54 14 PHE B O 1
ATOM 1536 N N . VAL B 1 21 ? 29.969 15.927 14.096 1.00 6.18 15 VAL B N 1
ATOM 1537 C CA . VAL B 1 21 ? 30.722 14.939 14.882 1.00 5.97 15 VAL B CA 1
ATOM 1538 C C . VAL B 1 21 ? 31.631 14.136 13.985 1.00 7.15 15 VAL B C 1
ATOM 1539 O O . VAL B 1 21 ? 31.187 13.524 13.004 1.00 9.01 15 VAL B O 1
ATOM 1543 N N . SER B 1 22 ? 32.921 14.144 14.296 1.00 5.94 16 SER B N 1
ATOM 1544 C CA . SER B 1 22 ? 33.835 13.196 13.655 1.00 7.16 16 SER B CA 1
ATOM 1545 C C . SER B 1 22 ? 34.007 11.910 14.466 1.00 8.63 16 SER B C 1
ATOM 1546 O O . SER B 1 22 ? 33.871 11.925 15.668 1.00 6.64 16 SER B O 1
ATOM 1549 N N . SER B 1 23 ? 34.382 10.826 13.793 1.00 9.01 17 SER B N 1
ATOM 1550 C CA . SER B 1 23 ? 34.721 9.535 14.430 1.00 10.19 17 SER B CA 1
ATOM 1551 C C . SER B 1 23 ? 36.051 9.082 13.877 1.00 11.69 17 SER B C 1
ATOM 1552 O O . SER B 1 23 ? 36.258 9.126 12.647 1.00 11.26 17 SER B O 1
ATOM 1555 N N . LYS B 1 24 ? 36.952 8.676 14.761 1.00 13.02 18 LYS B N 1
ATOM 1556 C CA . LYS B 1 24 ? 38.294 8.239 14.331 1.00 14.49 18 LYS B CA 1
ATOM 1557 C C . LYS B 1 24 ? 38.633 7.018 15.121 1.00 15.87 18 LYS B C 1
ATOM 1558 O O . LYS B 1 24 ? 38.176 6.881 16.245 1.00 16.33 18 LYS B O 1
ATOM 1564 N N . LYS B 1 25 ? 39.429 6.127 14.531 1.00 17.58 19 LYS B N 1
ATOM 1565 C CA . LYS B 1 25 ? 39.819 4.876 15.183 1.00 19.01 19 LYS B CA 1
ATOM 1566 C C . LYS B 1 25 ? 38.570 4.030 15.506 1.00 20.11 19 LYS B C 1
ATOM 1567 O O . LYS B 1 25 ? 37.651 3.953 14.680 1.00 20.76 19 LYS B O 1
ATOM 1573 N N . THR B 1 26 ? 38.550 3.402 16.685 1.00 21.14 20 THR B N 1
ATOM 1574 C CA . THR B 1 26 ? 37.436 2.580 17.162 1.00 21.57 20 THR B CA 1
ATOM 1575 C C . THR B 1 26 ? 36.306 3.491 17.636 1.00 21.97 20 THR B C 1
ATOM 1576 O O . THR B 1 26 ? 36.101 3.674 18.846 1.00 22.15 20 THR B O 1
ATOM 1580 N N . HIS B 1 27 ? 35.583 4.056 16.670 1.00 21.99 21 HIS B N 1
ATOM 1581 C CA . HIS B 1 27 ? 34.411 4.854 16.936 1.00 22.71 21 HIS B CA 1
ATOM 1582 C C . HIS B 1 27 ? 34.622 5.908 18.077 1.00 21.18 21 HIS B C 1
ATOM 1583 O O . HIS B 1 27 ? 33.748 6.073 18.960 1.00 21.17 21 HIS B O 1
ATOM 1590 N N . VAL B 1 28 ? 35.768 6.618 18.041 1.00 17.85 22 VAL B N 1
ATOM 1591 C CA . VAL B 1 28 ? 36.061 7.671 19.013 1.00 15.00 22 VAL B CA 1
ATOM 1592 C C . VAL B 1 28 ? 35.447 8.965 18.492 1.00 12.21 22 VAL B C 1
ATOM 1593 O O . VAL B 1 28 ? 35.826 9.404 17.420 1.00 12.01 22 VAL B O 1
ATOM 1597 N N . LEU B 1 29 ? 34.537 9.554 19.261 1.00 11.14 23 LEU B N 1
ATOM 1598 C CA . LEU B 1 29 ? 33.706 10.695 18.773 1.00 10.19 23 LEU B CA 1
ATOM 1599 C C . LEU B 1 29 ? 34.180 12.066 19.248 1.00 8.99 23 LEU B C 1
ATOM 1600 O O . LEU B 1 29 ? 34.543 12.260 20.399 1.00 11.49 23 LEU B O 1
ATOM 1605 N N . GLU B 1 30 ? 34.169 13.075 18.362 1.00 7.96 24 GLU B N 1
ATOM 1606 C CA . GLU B 1 30 ? 34.442 14.409 18.807 1.00 7.68 24 GLU B CA 1
ATOM 1607 C C . GLU B 1 30 ? 33.454 15.353 18.138 1.00 6.43 24 GLU B C 1
ATOM 1608 O O . GLU B 1 30 ? 33.229 15.293 16.928 1.00 5.94 24 GLU B O 1
ATOM 1614 N N . THR B 1 31 ? 32.883 16.249 18.922 1.00 5.57 25 THR B N 1
ATOM 1615 C CA . THR B 1 31 ? 31.962 17.246 18.425 1.00 6.03 25 THR B CA 1
ATOM 1616 C C . THR B 1 31 ? 32.661 18.560 18.146 1.00 7.68 25 THR B C 1
ATOM 1617 O O . THR B 1 31 ? 33.332 19.111 19.049 1.00 9.98 25 THR B O 1
ATOM 1621 N N . HIS B 1 32 ? 32.468 19.060 16.933 1.00 6.49 26 HIS B N 1
ATOM 1622 C CA . HIS B 1 32 ? 33.034 20.313 16.483 1.00 6.98 26 HIS B CA 1
ATOM 1623 C C . HIS B 1 32 ? 31.904 21.281 16.173 1.00 7.46 26 HIS B C 1
ATOM 1624 O O . HIS B 1 32 ? 30.743 20.894 16.112 1.00 7.52 26 HIS B O 1
ATOM 1631 N N . ARG B 1 33 ? 32.220 22.555 16.019 1.00 6.29 27 ARG B N 1
ATOM 1632 C CA A ARG B 1 33 ? 31.173 23.545 15.808 0.50 6.40 27 ARG B CA 1
ATOM 1633 C CA B ARG B 1 33 ? 31.145 23.493 15.743 0.50 6.96 27 ARG B CA 1
ATOM 1634 C C . ARG B 1 33 ? 31.640 24.608 14.851 1.00 5.41 27 ARG B C 1
ATOM 1635 O O . ARG B 1 33 ? 32.805 24.659 14.494 1.00 5.82 27 ARG B O 1
ATOM 1650 N N . PHE B 1 34 ? 30.714 25.441 14.442 1.00 5.20 28 PHE B N 1
ATOM 1651 C CA . PHE B 1 34 ? 31.013 26.647 13.621 1.00 5.30 28 PHE B CA 1
ATOM 1652 C C . PHE B 1 34 ? 30.631 27.845 14.450 1.00 5.24 28 PHE B C 1
ATOM 1653 O O . PHE B 1 34 ? 29.491 27.954 14.892 1.00 5.87 28 PHE B O 1
ATOM 1661 N N . ASP B 1 35 ? 31.580 28.743 14.657 1.00 3.69 29 ASP B N 1
ATOM 1662 C CA . ASP B 1 35 ? 31.367 29.855 15.571 1.00 4.49 29 ASP B CA 1
ATOM 1663 C C . ASP B 1 35 ? 30.489 30.929 14.917 1.00 4.19 29 ASP B C 1
ATOM 1664 O O . ASP B 1 35 ? 29.956 31.771 15.646 1.00 4.94 29 ASP B O 1
ATOM 1669 N N . VAL B 1 36 ? 30.401 30.967 13.581 1.00 3.90 30 VAL B N 1
ATOM 1670 C CA . VAL B 1 36 ? 29.675 32.037 12.856 1.00 3.31 30 VAL B CA 1
ATOM 1671 C C . VAL B 1 36 ? 28.644 31.432 11.900 1.00 4.08 30 VAL B C 1
ATOM 1672 O O . VAL B 1 36 ? 28.978 30.715 10.975 1.00 4.20 30 VAL B O 1
ATOM 1676 N N . LEU B 1 37 ? 27.395 31.711 12.190 1.00 3.80 31 LEU B N 1
ATOM 1677 C CA . LEU B 1 37 ? 26.258 31.336 11.396 1.00 4.05 31 LEU B CA 1
ATOM 1678 C C . LEU B 1 37 ? 25.504 32.611 11.094 1.00 5.31 31 LEU B C 1
ATOM 1679 O O . LEU B 1 37 ? 25.548 33.549 11.875 1.00 6.91 31 LEU B O 1
ATOM 1684 N N . SER B 1 38 ? 24.839 32.641 9.943 1.00 5.25 32 SER B N 1
ATOM 1685 C CA . SER B 1 38 ? 23.865 33.688 9.650 1.00 4.60 32 SER B CA 1
ATOM 1686 C C . SER B 1 38 ? 22.670 33.111 8.944 1.00 5.14 32 SER B C 1
ATOM 1687 O O . SER B 1 38 ? 22.673 31.957 8.508 1.00 6.21 32 SER B O 1
ATOM 1690 N N . GLY B 1 39 ? 21.660 33.939 8.740 1.00 4.83 33 GLY B N 1
ATOM 1691 C CA . GLY B 1 39 ? 20.552 33.475 7.963 1.00 5.36 33 GLY B CA 1
ATOM 1692 C C . GLY B 1 39 ? 19.345 34.347 8.174 1.00 3.39 33 GLY B C 1
ATOM 1693 O O . GLY B 1 39 ? 19.388 35.395 8.833 1.00 4.32 33 GLY B O 1
ATOM 1694 N N . GLY B 1 40 ? 18.255 33.876 7.592 1.00 5.71 34 GLY B N 1
ATOM 1695 C CA . GLY B 1 40 ? 17.027 34.608 7.636 1.00 5.99 34 GLY B CA 1
ATOM 1696 C C . GLY B 1 40 ? 15.947 33.865 6.894 1.00 6.39 34 GLY B C 1
ATOM 1697 O O . GLY B 1 40 ? 16.219 32.844 6.244 1.00 7.28 34 GLY B O 1
ATOM 1698 N N . ILE B 1 41 ? 14.742 34.373 6.984 1.00 5.68 35 ILE B N 1
ATOM 1699 C CA . ILE B 1 41 ? 13.605 33.802 6.243 1.00 6.34 35 ILE B CA 1
ATOM 1700 C C . ILE B 1 41 ? 12.959 34.963 5.505 1.00 6.18 35 ILE B C 1
ATOM 1701 O O . ILE B 1 41 ? 12.580 35.963 6.131 1.00 8.40 35 ILE B O 1
ATOM 1706 N N . SER B 1 42 ? 12.874 34.838 4.202 1.00 7.43 36 SER B N 1
ATOM 1707 C CA . SER B 1 42 ? 12.324 35.904 3.302 1.00 8.09 36 SER B CA 1
ATOM 1708 C C . SER B 1 42 ? 10.819 35.978 3.436 1.00 9.01 36 SER B C 1
ATOM 1709 O O . SER B 1 42 ? 10.175 35.074 3.920 1.00 8.37 36 SER B O 1
ATOM 1712 N N . THR B 1 43 ? 10.245 37.128 3.065 1.00 10.37 37 THR B N 1
ATOM 1713 C CA . THR B 1 43 ? 8.809 37.247 3.116 1.00 12.04 37 THR B CA 1
ATOM 1714 C C . THR B 1 43 ? 8.109 36.304 2.122 1.00 12.60 37 THR B C 1
ATOM 1715 O O . THR B 1 43 ? 6.932 36.053 2.314 1.00 14.56 37 THR B O 1
ATOM 1719 N N . ALA B 1 44 ? 8.809 35.751 1.111 1.00 14.06 38 ALA B N 1
ATOM 1720 C CA . ALA B 1 44 ? 8.295 34.600 0.287 1.00 14.41 38 ALA B CA 1
ATOM 1721 C C . ALA B 1 44 ? 8.394 33.203 0.888 1.00 15.12 38 ALA B C 1
ATOM 1722 O O . ALA B 1 44 ? 7.949 32.204 0.295 1.00 15.64 38 ALA B O 1
ATOM 1724 N N . GLY B 1 45 ? 9.023 33.106 2.036 1.00 10.78 39 GLY B N 1
ATOM 1725 C CA . GLY B 1 45 ? 9.122 31.833 2.705 1.00 10.24 39 GLY B CA 1
ATOM 1726 C C . GLY B 1 45 ? 10.363 31.084 2.272 1.00 9.52 39 GLY B C 1
ATOM 1727 O O . GLY B 1 45 ? 10.432 29.863 2.445 1.00 12.56 39 GLY B O 1
ATOM 1728 N N . GLU B 1 46 ? 11.417 31.796 1.866 1.00 7.35 40 GLU B N 1
ATOM 1729 C CA . GLU B 1 46 ? 12.675 31.088 1.665 1.00 7.12 40 GLU B CA 1
ATOM 1730 C C . GLU B 1 46 ? 13.559 31.237 2.885 1.00 5.90 40 GLU B C 1
ATOM 1731 O O . GLU B 1 46 ? 13.957 32.369 3.194 1.00 4.95 40 GLU B O 1
ATOM 1737 N N . ALA B 1 47 ? 13.796 30.115 3.572 1.00 5.20 41 ALA B N 1
ATOM 1738 C CA . ALA B 1 47 ? 14.663 30.090 4.740 1.00 4.19 41 ALA B CA 1
ATOM 1739 C C . ALA B 1 47 ? 16.081 29.795 4.306 1.00 5.26 41 ALA B C 1
ATOM 1740 O O . ALA B 1 47 ? 16.303 29.008 3.405 1.00 6.04 41 ALA B O 1
ATOM 1742 N N . GLN B 1 48 ? 17.015 30.456 4.961 1.00 6.40 42 GLN B N 1
ATOM 1743 C CA . GLN B 1 48 ? 18.448 30.234 4.712 1.00 6.84 42 GLN B CA 1
ATOM 1744 C C . GLN B 1 48 ? 19.227 30.143 5.995 1.00 5.93 42 GLN B C 1
ATOM 1745 O O . GLN B 1 48 ? 18.927 30.837 6.986 1.00 6.89 42 GLN B O 1
ATOM 1751 N N . LEU B 1 49 ? 20.233 29.269 5.954 1.00 6.30 43 LEU B N 1
ATOM 1752 C CA . LEU B 1 49 ? 21.293 29.194 6.958 1.00 5.69 43 LEU B CA 1
ATOM 1753 C C . LEU B 1 49 ? 22.588 29.217 6.230 1.00 5.15 43 LEU B C 1
ATOM 1754 O O . LEU B 1 49 ? 22.800 28.396 5.293 1.00 4.93 43 LEU B O 1
ATOM 1759 N N . VAL B 1 50 ? 23.466 30.169 6.583 1.00 5.02 44 VAL B N 1
ATOM 1760 C CA . VAL B 1 50 ? 24.791 30.304 6.004 1.00 5.48 44 VAL B CA 1
ATOM 1761 C C . VAL B 1 50 ? 25.838 30.000 7.070 1.00 5.57 44 VAL B C 1
ATOM 1762 O O . VAL B 1 50 ? 25.817 30.612 8.151 1.00 6.92 44 VAL B O 1
ATOM 1766 N N . ILE B 1 51 ? 26.645 28.997 6.809 1.00 4.12 45 ILE B N 1
ATOM 1767 C CA . ILE B 1 51 ? 27.641 28.480 7.747 1.00 4.63 45 ILE B CA 1
ATOM 1768 C C . ILE B 1 51 ? 28.994 29.000 7.268 1.00 4.24 45 ILE B C 1
ATOM 1769 O O . ILE B 1 51 ? 29.431 28.735 6.126 1.00 4.43 45 ILE B O 1
ATOM 1774 N N . ASP B 1 52 ? 29.598 29.823 8.083 1.00 3.70 46 ASP B N 1
ATOM 1775 C CA . ASP B 1 52 ? 30.909 30.410 7.740 1.00 3.62 46 ASP B CA 1
ATOM 1776 C C . ASP B 1 52 ? 31.998 29.363 8.004 1.00 3.48 46 ASP B C 1
ATOM 1777 O O . ASP B 1 52 ? 32.359 29.013 9.135 1.00 3.96 46 ASP B O 1
ATOM 1782 N N . LEU B 1 53 ? 32.513 28.790 6.937 1.00 3.73 47 LEU B N 1
ATOM 1783 C CA . LEU B 1 53 ? 33.450 27.651 7.114 1.00 3.19 47 LEU B CA 1
ATOM 1784 C C . LEU B 1 53 ? 34.785 28.077 7.696 1.00 4.19 47 LEU B C 1
ATOM 1785 O O . LEU B 1 53 ? 35.507 27.276 8.296 1.00 3.58 47 LEU B O 1
ATOM 1790 N N . ASN B 1 54 ? 35.120 29.355 7.582 1.00 4.01 48 ASN B N 1
ATOM 1791 C CA . ASN B 1 54 ? 36.316 29.870 8.259 1.00 3.33 48 ASN B CA 1
ATOM 1792 C C . ASN B 1 54 ? 36.177 29.945 9.765 1.00 3.13 48 ASN B C 1
ATOM 1793 O O . ASN B 1 54 ? 37.132 30.198 10.467 1.00 2.99 48 ASN B O 1
ATOM 1798 N N . SER B 1 55 ? 34.946 29.732 10.277 1.00 2.98 49 SER B N 1
ATOM 1799 C CA . SER B 1 55 ? 34.679 29.783 11.711 1.00 4.80 49 SER B CA 1
ATOM 1800 C C . SER B 1 55 ? 34.651 28.402 12.372 1.00 4.16 49 SER B C 1
ATOM 1801 O O . SER B 1 55 ? 34.269 28.261 13.522 1.00 5.52 49 SER B O 1
ATOM 1804 N N . VAL B 1 56 ? 35.131 27.385 11.663 1.00 4.25 50 VAL B N 1
ATOM 1805 C CA . VAL B 1 56 ? 35.225 26.050 12.219 1.00 4.67 50 VAL B CA 1
ATOM 1806 C C . VAL B 1 56 ? 36.025 26.096 13.525 1.00 5.62 50 VAL B C 1
ATOM 1807 O O . VAL B 1 56 ? 37.041 26.775 13.649 1.00 4.95 50 VAL B O 1
ATOM 1811 N N . ASN B 1 57 ? 35.515 25.366 14.507 1.00 5.28 51 ASN B N 1
ATOM 1812 C CA . ASN B 1 57 ? 36.053 25.371 15.873 1.00 6.41 51 ASN B CA 1
ATOM 1813 C C . ASN B 1 57 ? 36.100 23.941 16.389 1.00 6.94 51 ASN B C 1
ATOM 1814 O O . ASN B 1 57 ? 35.058 23.357 16.732 1.00 7.56 51 ASN B O 1
ATOM 1819 N N . THR B 1 58 ? 37.318 23.380 16.428 1.00 8.54 52 THR B N 1
ATOM 1820 C CA . THR B 1 58 ? 37.566 22.029 16.863 1.00 10.30 52 THR B CA 1
ATOM 1821 C C . THR B 1 58 ? 38.278 22.015 18.198 1.00 11.14 52 THR B C 1
ATOM 1822 O O . THR B 1 58 ? 38.592 20.946 18.672 1.00 13.39 52 THR B O 1
ATOM 1826 N N . GLY B 1 59 ? 38.559 23.187 18.770 1.00 12.35 53 GLY B N 1
ATOM 1827 C CA . GLY B 1 59 ? 39.284 23.292 20.034 1.00 13.79 53 GLY B CA 1
ATOM 1828 C C . GLY B 1 59 ? 40.792 23.366 19.887 1.00 14.80 53 GLY B C 1
ATOM 1829 O O . GLY B 1 59 ? 41.490 23.635 20.864 1.00 16.33 53 GLY B O 1
ATOM 1830 N N . ILE B 1 60 ? 41.297 23.111 18.677 1.00 14.18 54 ILE B N 1
ATOM 1831 C CA . ILE B 1 60 ? 42.722 23.019 18.380 1.00 14.74 54 ILE B CA 1
ATOM 1832 C C . ILE B 1 60 ? 42.974 23.894 17.131 1.00 13.88 54 ILE B C 1
ATOM 1833 O O . ILE B 1 60 ? 42.518 23.549 16.019 1.00 12.11 54 ILE B O 1
ATOM 1838 N N . ASP B 1 61 ? 43.661 25.025 17.329 1.00 13.91 55 ASP B N 1
ATOM 1839 C CA A ASP B 1 61 ? 43.912 26.043 16.262 0.50 13.15 55 ASP B CA 1
ATOM 1840 C CA B ASP B 1 61 ? 43.910 25.941 16.246 0.50 12.89 55 ASP B CA 1
ATOM 1841 C C . ASP B 1 61 ? 44.579 25.338 15.017 1.00 12.70 55 ASP B C 1
ATOM 1842 O O . ASP B 1 61 ? 44.207 25.623 13.866 1.00 11.54 55 ASP B O 1
ATOM 1851 N N . VAL B 1 62 ? 45.579 24.475 15.216 1.00 11.75 56 VAL B N 1
ATOM 1852 C CA . VAL B 1 62 ? 46.248 23.798 14.073 1.00 11.77 56 VAL B CA 1
ATOM 1853 C C . VAL B 1 62 ? 45.257 22.991 13.280 1.00 10.33 56 VAL B C 1
ATOM 1854 O O . VAL B 1 62 ? 45.286 23.020 12.043 1.00 9.47 56 VAL B O 1
ATOM 1858 N N . ARG B 1 63 ? 44.373 22.285 13.993 1.00 9.10 57 ARG B N 1
ATOM 1859 C CA . ARG B 1 63 ? 43.423 21.421 13.362 1.00 8.71 57 ARG B CA 1
ATOM 1860 C C . ARG B 1 63 ? 42.406 22.302 12.643 1.00 7.26 57 ARG B C 1
ATOM 1861 O O . ARG B 1 63 ? 41.996 21.961 11.541 1.00 8.05 57 ARG B O 1
ATOM 1869 N N . ASN B 1 64 ? 42.022 23.411 13.288 1.00 7.51 58 ASN B N 1
ATOM 1870 C CA . ASN B 1 64 ? 41.107 24.346 12.599 1.00 6.70 58 ASN B CA 1
ATOM 1871 C C . ASN B 1 64 ? 41.669 24.756 11.236 1.00 5.15 58 ASN B C 1
ATOM 1872 O O . ASN B 1 64 ? 40.936 24.780 10.248 1.00 6.19 58 ASN B O 1
ATOM 1877 N N . GLY B 1 65 ? 42.948 25.108 11.208 1.00 5.25 59 GLY B N 1
ATOM 1878 C CA . GLY B 1 65 ? 43.576 25.554 10.003 1.00 4.47 59 GLY B CA 1
ATOM 1879 C C . GLY B 1 65 ? 43.693 24.465 8.968 1.00 5.90 59 GLY B C 1
ATOM 1880 O O . GLY B 1 65 ? 43.423 24.720 7.811 1.00 6.04 59 GLY B O 1
ATOM 1881 N N . ARG B 1 66 ? 43.983 23.233 9.406 1.00 6.08 60 ARG B N 1
ATOM 1882 C CA . ARG B 1 66 ? 43.951 22.106 8.476 1.00 7.39 60 ARG B CA 1
ATOM 1883 C C . ARG B 1 66 ? 42.560 21.894 7.872 1.00 6.44 60 ARG B C 1
ATOM 1884 O O . ARG B 1 66 ? 42.433 21.624 6.684 1.00 7.31 60 ARG B O 1
ATOM 1892 N N . MET B 1 67 ? 41.525 22.037 8.683 1.00 7.36 61 MET B N 1
ATOM 1893 C CA A MET B 1 67 ? 40.166 21.922 8.150 0.50 7.10 61 MET B CA 1
ATOM 1894 C CA B MET B 1 67 ? 40.123 21.967 8.228 0.50 7.25 61 MET B CA 1
ATOM 1895 C C . MET B 1 67 ? 39.830 23.035 7.187 1.00 6.67 61 MET B C 1
ATOM 1896 O O . MET B 1 67 ? 39.266 22.779 6.142 1.00 6.40 61 MET B O 1
ATOM 1905 N N . ARG B 1 68 ? 40.219 24.271 7.488 1.00 5.52 62 ARG B N 1
ATOM 1906 C CA . ARG B 1 68 ? 39.966 25.348 6.537 1.00 5.29 62 ARG B CA 1
ATOM 1907 C C . ARG B 1 68 ? 40.698 25.087 5.226 1.00 6.35 62 ARG B C 1
ATOM 1908 O O . ARG B 1 68 ? 40.118 25.261 4.179 1.00 6.09 62 ARG B O 1
ATOM 1916 N N . ASP B 1 69 ? 41.975 24.729 5.290 1.00 6.86 63 ASP B N 1
ATOM 1917 C CA . ASP B 1 69 ? 42.846 24.732 4.139 1.00 7.78 63 ASP B CA 1
ATOM 1918 C C . ASP B 1 69 ? 42.666 23.486 3.270 1.00 7.11 63 ASP B C 1
ATOM 1919 O O . ASP B 1 69 ? 42.718 23.575 2.035 1.00 8.82 63 ASP B O 1
ATOM 1924 N N . TYR B 1 70 ? 42.488 22.346 3.942 1.00 7.40 64 TYR B N 1
ATOM 1925 C CA . TYR B 1 70 ? 42.532 21.063 3.232 1.00 8.35 64 TYR B CA 1
ATOM 1926 C C . TYR B 1 70 ? 41.219 20.339 3.122 1.00 8.63 64 TYR B C 1
ATOM 1927 O O . TYR B 1 70 ? 41.041 19.531 2.203 1.00 6.97 64 TYR B O 1
ATOM 1936 N N . LEU B 1 71 ? 40.279 20.615 4.029 1.00 6.51 65 LEU B N 1
ATOM 1937 C CA . LEU B 1 71 ? 38.969 19.952 4.021 1.00 6.29 65 LEU B CA 1
ATOM 1938 C C . L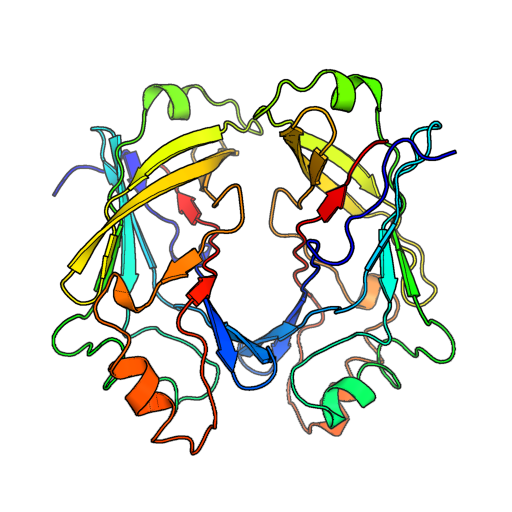EU B 1 71 ? 37.979 20.814 3.287 1.00 6.24 65 LEU B C 1
ATOM 1939 O O . LEU B 1 71 ? 37.519 20.483 2.206 1.00 7.80 65 LEU B O 1
ATOM 1944 N N . PHE B 1 72 ? 37.615 21.954 3.884 1.00 4.81 66 PHE B N 1
ATOM 1945 C CA . PHE B 1 72 ? 36.661 22.829 3.267 1.00 4.63 66 PHE B CA 1
ATOM 1946 C C . PHE B 1 72 ? 37.230 23.651 2.132 1.00 4.20 66 PHE B C 1
ATOM 1947 O O . PHE B 1 72 ? 36.472 24.084 1.237 1.00 5.26 66 PHE B O 1
ATOM 1955 N N . GLU B 1 73 ? 38.536 23.907 2.174 1.00 4.80 67 GLU B N 1
ATOM 1956 C CA . GLU B 1 73 ? 39.202 24.688 1.164 1.00 5.17 67 GLU B CA 1
ATOM 1957 C C . GLU B 1 73 ? 38.576 26.091 1.053 1.00 4.77 67 GLU B C 1
ATOM 1958 O O . GLU B 1 73 ? 38.071 26.519 0.025 1.00 6.03 67 GLU B O 1
ATOM 1964 N N . THR B 1 74 ? 38.687 26.817 2.154 1.00 5.51 68 THR B N 1
ATOM 1965 C CA . THR B 1 74 ? 37.911 28.018 2.303 1.00 5.48 68 THR B CA 1
ATOM 1966 C C . THR B 1 74 ? 38.346 29.199 1.462 1.00 6.60 68 THR B C 1
ATOM 1967 O O . THR B 1 74 ? 37.561 30.119 1.275 1.00 7.52 68 THR B O 1
ATOM 1971 N N . ALA B 1 75 ? 39.538 29.154 0.911 1.00 7.25 69 ALA B N 1
ATOM 1972 C CA . ALA B 1 75 ? 39.904 30.182 -0.060 1.00 7.81 69 ALA B CA 1
ATOM 1973 C C . ALA B 1 75 ? 38.988 30.120 -1.309 1.00 9.25 69 ALA B C 1
ATOM 1974 O O . ALA B 1 75 ? 38.779 31.133 -1.990 1.00 12.58 69 ALA B O 1
ATOM 1976 N N . THR B 1 76 ? 38.457 28.934 -1.622 1.00 7.46 70 THR B N 1
ATOM 1977 C CA . THR B 1 76 ? 37.582 28.740 -2.721 1.00 6.90 70 THR B CA 1
ATOM 1978 C C . THR B 1 76 ? 36.132 28.681 -2.235 1.00 6.72 70 THR B C 1
ATOM 1979 O O . THR B 1 76 ? 35.214 29.207 -2.902 1.00 8.62 70 THR B O 1
ATOM 1983 N N . TYR B 1 77 ? 35.922 28.019 -1.088 1.00 6.46 71 TYR B N 1
ATOM 1984 C CA . TYR B 1 77 ? 34.578 27.798 -0.550 1.00 6.55 71 TYR B CA 1
ATOM 1985 C C . TYR B 1 77 ? 34.437 28.335 0.879 1.00 6.78 71 TYR B C 1
ATOM 1986 O O . TYR B 1 77 ? 34.726 27.642 1.864 1.00 7.67 71 TYR B O 1
ATOM 1995 N N . SER B 1 78 ? 34.131 29.615 0.988 1.00 5.35 72 SER B N 1
ATOM 1996 C CA . SER B 1 78 ? 34.161 30.260 2.299 1.00 5.06 72 SER B CA 1
ATOM 1997 C C . SER B 1 78 ? 32.958 29.941 3.173 1.00 4.79 72 SER B C 1
ATOM 1998 O O . SER B 1 78 ? 33.067 29.974 4.376 1.00 6.02 72 SER B O 1
ATOM 2001 N N . VAL B 1 79 ? 31.819 29.703 2.536 1.00 4.66 73 VAL B N 1
ATOM 2002 C CA . VAL B 1 79 ? 30.579 29.407 3.233 1.00 5.02 73 VAL B CA 1
ATOM 2003 C C . VAL B 1 79 ? 29.873 28.190 2.647 1.00 4.56 73 VAL B C 1
ATOM 2004 O O . VAL B 1 79 ? 30.027 27.843 1.479 1.00 6.04 73 VAL B O 1
ATOM 2008 N N . ALA B 1 80 ? 29.086 27.540 3.520 1.00 4.42 74 ALA B N 1
ATOM 2009 C CA . ALA B 1 80 ? 28.132 26.550 3.085 1.00 4.82 74 ALA B CA 1
ATOM 2010 C C . ALA B 1 80 ? 26.729 27.136 3.275 1.00 4.60 74 ALA B C 1
ATOM 2011 O O . ALA B 1 80 ? 26.465 27.766 4.315 1.00 6.16 74 ALA B O 1
ATOM 2013 N N . THR B 1 81 ? 25.845 26.905 2.302 1.00 5.36 75 THR B N 1
ATOM 2014 C CA . THR B 1 81 ? 24.543 27.562 2.307 1.00 4.97 75 THR B CA 1
ATOM 2015 C C . THR B 1 81 ? 23.429 26.564 2.238 1.00 4.59 75 THR B C 1
ATOM 2016 O O . THR B 1 81 ? 23.418 25.718 1.322 1.00 6.31 75 THR B O 1
ATOM 2020 N N . VAL B 1 82 ? 22.513 26.667 3.210 1.00 5.50 76 VAL B N 1
ATOM 2021 C CA . VAL B 1 82 ? 21.293 25.845 3.207 1.00 4.93 76 VAL B CA 1
ATOM 2022 C C . VAL B 1 82 ? 20.133 26.753 2.818 1.00 5.52 76 VAL B C 1
ATOM 2023 O O . VAL B 1 82 ? 19.929 27.821 3.428 1.00 7.00 76 VAL B O 1
ATOM 2027 N N . THR B 1 83 ? 19.333 26.321 1.853 1.00 5.82 77 THR B N 1
ATOM 2028 C CA A THR B 1 83 ? 18.144 27.040 1.409 0.50 6.81 77 THR B CA 1
ATOM 2029 C CA B THR B 1 83 ? 18.119 27.050 1.525 0.50 7.12 77 THR B CA 1
ATOM 2030 C C . THR B 1 83 ? 16.950 26.063 1.500 1.00 7.22 77 THR B C 1
ATOM 2031 O O . THR B 1 83 ? 17.055 24.917 1.057 1.00 6.54 77 THR B O 1
ATOM 2038 N N . VAL B 1 84 ? 15.837 26.501 2.081 1.00 7.36 78 VAL B N 1
ATOM 2039 C CA . VAL B 1 84 ? 14.675 25.633 2.155 1.00 7.90 78 VAL B CA 1
ATOM 2040 C C . VAL B 1 84 ? 13.370 26.467 2.162 1.00 8.15 78 VAL B C 1
ATOM 2041 O O . VAL B 1 84 ? 13.267 27.469 2.865 1.00 7.56 78 VAL B O 1
ATOM 2045 N N . PRO B 1 85 ? 12.392 26.064 1.374 1.00 7.20 79 PRO B N 1
ATOM 2046 C CA . PRO B 1 85 ? 11.144 26.829 1.377 1.00 7.48 79 PRO B CA 1
ATOM 2047 C C . PRO B 1 85 ? 10.302 26.405 2.572 1.00 8.61 79 PRO B C 1
ATOM 2048 O O . PRO B 1 85 ? 10.273 25.203 2.922 1.00 9.43 79 PRO B O 1
ATOM 2052 N N . VAL B 1 86 ? 9.724 27.407 3.218 1.00 8.71 80 VAL B N 1
ATOM 2053 C CA A VAL B 1 86 ? 8.954 27.305 4.460 0.50 9.07 80 VAL B CA 1
ATOM 2054 C CA B VAL B 1 86 ? 8.861 27.091 4.350 0.50 7.29 80 VAL B CA 1
ATOM 2055 C C . VAL B 1 86 ? 7.533 27.836 4.206 1.00 7.05 80 VAL B C 1
ATOM 2056 O O . VAL B 1 86 ? 7.370 28.798 3.433 1.00 8.78 80 VAL B O 1
ATOM 2063 N N . ASP B 1 87 ? 6.555 27.326 4.939 1.00 8.26 81 ASP B N 1
ATOM 2064 C CA . ASP B 1 87 ? 5.171 27.848 4.876 1.00 7.73 81 ASP B CA 1
ATOM 2065 C C . ASP B 1 87 ? 5.048 28.917 5.963 1.00 6.60 81 ASP B C 1
ATOM 2066 O O . ASP B 1 87 ? 4.926 28.574 7.147 1.00 6.87 81 ASP B O 1
ATOM 2071 N N . LEU B 1 88 ? 5.162 30.185 5.554 1.00 6.36 82 LEU B N 1
ATOM 2072 C CA . LEU B 1 88 ? 5.157 31.308 6.517 1.00 8.24 82 LEU B CA 1
ATOM 2073 C C . LEU B 1 88 ? 3.813 31.411 7.227 1.00 7.64 82 LEU B C 1
ATOM 2074 O O . LEU B 1 88 ? 3.762 31.853 8.399 1.00 7.42 82 LEU B O 1
ATOM 2079 N N . ALA B 1 89 ? 2.727 31.063 6.543 1.00 5.12 83 ALA B N 1
ATOM 2080 C CA . ALA B 1 89 ? 1.416 31.080 7.226 1.00 4.52 83 ALA B CA 1
ATOM 2081 C C . ALA B 1 89 ? 1.369 30.076 8.355 1.00 4.90 83 ALA B C 1
ATOM 2082 O O . ALA B 1 89 ? 0.867 30.337 9.452 1.00 2.61 83 ALA B O 1
ATOM 2084 N N . ALA B 1 90 ? 1.887 28.873 8.146 1.00 3.87 84 ALA B N 1
ATOM 2085 C CA . ALA B 1 90 ? 1.892 27.907 9.196 1.00 5.59 84 ALA B CA 1
ATOM 2086 C C . ALA B 1 90 ? 2.774 28.321 10.382 1.00 5.18 84 ALA B C 1
ATOM 2087 O O . ALA B 1 90 ? 2.422 28.062 11.527 1.00 6.54 84 ALA B O 1
ATOM 2089 N N . VAL B 1 91 ? 3.885 28.979 10.079 1.00 5.89 85 VAL B N 1
ATOM 2090 C CA . VAL B 1 91 ? 4.718 29.551 11.122 1.00 5.26 85 VAL B CA 1
ATOM 2091 C C . VAL B 1 91 ? 3.942 30.667 11.848 1.00 4.75 85 VAL B C 1
ATOM 2092 O O . VAL B 1 91 ? 3.954 30.712 13.082 1.00 4.30 85 VAL B O 1
ATOM 2096 N N . ALA B 1 92 ? 3.319 31.564 11.097 1.00 5.07 86 ALA B N 1
ATOM 2097 C CA . ALA B 1 92 ? 2.561 32.705 11.724 1.00 4.80 86 ALA B CA 1
ATOM 2098 C C . ALA B 1 92 ? 1.439 32.209 12.607 1.00 5.95 86 ALA B C 1
ATOM 2099 O O . ALA B 1 92 ? 1.060 32.874 13.587 1.00 7.56 86 ALA B O 1
ATOM 2101 N N . GLY B 1 93 ? 0.817 31.087 12.231 1.00 5.81 87 GLY B N 1
ATOM 2102 C CA . GLY B 1 93 ? -0.239 30.497 13.024 1.00 6.07 87 GLY B CA 1
ATOM 2103 C C . GLY B 1 93 ? 0.133 29.710 14.243 1.00 5.86 87 GLY B C 1
ATOM 2104 O O . GLY B 1 93 ? -0.738 29.285 15.000 1.00 7.28 87 GLY B O 1
ATOM 2105 N N . LEU B 1 94 ? 1.423 29.410 14.391 1.00 5.87 88 LEU B N 1
ATOM 2106 C CA A LEU B 1 94 ? 1.895 28.653 15.543 0.50 6.93 88 LEU B CA 1
ATOM 2107 C CA B LEU B 1 94 ? 1.876 28.651 15.507 0.50 5.65 88 LEU B CA 1
ATOM 2108 C C . LEU B 1 94 ? 1.747 29.486 16.786 1.00 6.05 88 LEU B C 1
ATOM 2109 O O . LEU B 1 94 ? 2.304 30.600 16.876 1.00 6.14 88 LEU B O 1
ATOM 2118 N N . ALA B 1 95 ? 0.985 28.987 17.733 1.00 5.71 89 ALA B N 1
ATOM 2119 C CA . ALA B 1 95 ? 0.837 29.699 19.021 1.00 5.98 89 ALA B CA 1
ATOM 2120 C C . ALA B 1 95 ? 2.150 29.710 19.801 1.00 5.48 89 ALA B C 1
ATOM 2121 O O . ALA B 1 95 ? 2.949 28.774 19.735 1.00 4.50 89 ALA B O 1
ATOM 2123 N N . VAL B 1 96 ? 2.349 30.761 20.602 1.00 5.54 90 VAL B N 1
ATOM 2124 C CA . VAL B 1 96 ? 3.475 30.771 21.497 1.00 4.55 90 VAL B CA 1
ATOM 2125 C C . VAL B 1 96 ? 3.464 29.523 22.392 1.00 4.33 90 VAL B C 1
ATOM 2126 O O . VAL B 1 96 ? 2.449 29.123 22.986 1.00 6.34 90 VAL B O 1
ATOM 2130 N N . GLY B 1 97 ? 4.630 28.895 22.418 1.00 4.19 91 GLY B N 1
ATOM 2131 C CA . GLY B 1 97 ? 4.836 27.619 23.089 1.00 4.26 91 GLY B CA 1
ATOM 2132 C C . GLY B 1 97 ? 4.589 26.324 22.344 1.00 5.43 91 GLY B C 1
ATOM 2133 O O . GLY B 1 97 ? 5.020 25.252 22.815 1.00 7.23 91 GLY B O 1
ATOM 2134 N N . GLU B 1 98 ? 3.880 26.399 21.230 1.00 5.12 92 GLU B N 1
ATOM 2135 C CA A GLU B 1 98 ? 3.437 25.272 20.383 0.50 5.52 92 GLU B CA 1
ATOM 2136 C CA B GLU B 1 98 ? 3.523 25.203 20.482 0.50 5.69 92 GLU B CA 1
ATOM 2137 C C . GLU B 1 98 ? 4.575 24.865 19.443 1.00 5.81 92 GLU B C 1
ATOM 2138 O O . GLU B 1 98 ? 5.303 25.728 18.932 1.00 5.46 92 GLU B O 1
ATOM 2149 N N . ASP B 1 99 ? 4.692 23.573 19.144 1.00 5.78 93 ASP B N 1
ATOM 2150 C CA . ASP B 1 99 ? 5.555 23.136 18.068 1.00 5.78 93 ASP B CA 1
ATOM 2151 C C . ASP B 1 99 ? 4.796 22.555 16.886 1.00 6.27 93 ASP B C 1
ATOM 2152 O O . ASP B 1 99 ? 3.563 22.315 16.902 1.00 8.12 93 ASP B O 1
ATOM 2157 N N . MET B 1 100 ? 5.533 22.322 15.835 1.00 5.62 94 MET B N 1
ATOM 2158 C CA A MET B 1 100 ? 5.052 21.636 14.670 0.50 5.52 94 MET B CA 1
ATOM 2159 C CA B MET B 1 100 ? 5.043 21.656 14.650 0.50 6.19 94 MET B CA 1
ATOM 2160 C C . MET B 1 100 ? 6.241 20.999 13.980 1.00 6.15 94 MET B C 1
ATOM 2161 O O . MET B 1 100 ? 7.358 21.526 14.040 1.00 5.51 94 MET B O 1
ATOM 2170 N N . LEU B 1 101 ? 5.999 19.866 13.365 1.00 6.01 95 LEU B N 1
ATOM 2171 C CA . LEU B 1 101 ? 6.951 19.159 12.542 1.00 5.34 95 LEU B CA 1
ATOM 2172 C C . LEU B 1 101 ? 6.768 19.630 11.102 1.00 7.73 95 LEU B C 1
ATOM 2173 O O . LEU B 1 101 ? 5.649 19.730 10.619 1.00 9.83 95 LEU B O 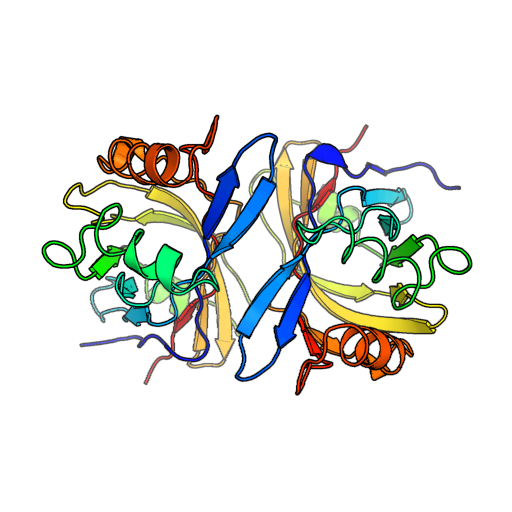1
ATOM 2178 N N . VAL B 1 102 ? 7.869 19.929 10.439 1.00 7.60 96 VAL B N 1
ATOM 2179 C CA . VAL B 1 102 ? 7.859 20.432 9.045 1.00 8.37 96 VAL B CA 1
ATOM 2180 C C . VAL B 1 102 ? 8.719 19.480 8.234 1.00 8.38 96 VAL B C 1
ATOM 2181 O O . VAL B 1 102 ? 9.899 19.283 8.508 1.00 7.27 96 VAL B O 1
ATOM 2185 N N . ASP B 1 103 ? 8.148 18.858 7.206 1.00 8.97 97 ASP B N 1
ATOM 2186 C CA . ASP B 1 103 ? 8.934 18.080 6.299 1.00 10.67 97 ASP B CA 1
ATOM 2187 C C . ASP B 1 103 ? 9.506 19.064 5.265 1.00 10.59 97 ASP B C 1
ATOM 2188 O O . ASP B 1 103 ? 8.761 19.868 4.727 1.00 11.67 97 ASP B O 1
ATOM 2193 N N . VAL B 1 104 ? 10.802 18.996 5.048 1.00 8.55 98 VAL B N 1
ATOM 2194 C CA . VAL B 1 104 ? 11.460 19.921 4.146 1.00 8.85 98 VAL B CA 1
ATOM 2195 C C . VAL B 1 104 ? 12.291 19.186 3.136 1.00 7.98 98 VAL B C 1
ATOM 2196 O O . VAL B 1 104 ? 12.760 18.093 3.360 1.00 8.75 98 VAL B O 1
ATOM 2200 N N . SER B 1 105 ? 12.536 19.861 2.023 1.00 7.41 99 SER B N 1
ATOM 2201 C CA . SER B 1 105 ? 13.571 19.505 1.088 1.00 8.06 99 SER B CA 1
ATOM 2202 C C . SER B 1 105 ? 14.504 20.673 0.992 1.00 7.40 99 SER B C 1
ATOM 2203 O O . SER B 1 105 ? 14.144 21.743 0.468 1.00 7.22 99 SER B O 1
ATOM 2206 N N . ALA B 1 106 ? 15.688 20.512 1.615 1.00 8.31 100 ALA B N 1
ATOM 2207 C CA . ALA B 1 106 ? 16.665 21.574 1.710 1.00 8.20 100 ALA B CA 1
ATOM 2208 C C . ALA B 1 106 ? 17.763 21.371 0.684 1.00 8.29 100 ALA B C 1
ATOM 2209 O O . ALA B 1 106 ? 18.108 20.238 0.373 1.00 12.57 100 ALA B O 1
ATOM 2211 N N . THR B 1 107 ? 18.274 22.450 0.125 1.00 6.76 101 THR B N 1
ATOM 2212 C CA A THR B 1 107 ? 19.490 22.411 -0.654 0.50 7.76 101 THR B CA 1
ATOM 2213 C CA B THR B 1 107 ? 19.506 22.354 -0.629 0.50 7.03 101 THR B CA 1
ATOM 2214 C C . THR B 1 107 ? 20.657 22.770 0.238 1.00 6.75 101 THR B C 1
ATOM 2215 O O . THR B 1 107 ? 20.604 23.813 0.896 1.00 7.35 101 THR B O 1
ATOM 2222 N N . LEU B 1 108 ? 21.701 21.941 0.219 1.00 6.71 102 LEU B N 1
ATOM 2223 C CA . LEU B 1 108 ? 22.961 22.254 0.936 1.00 5.71 102 LEU B CA 1
ATOM 2224 C C . LEU B 1 108 ? 24.072 22.440 -0.090 1.00 7.74 102 LEU B C 1
ATOM 2225 O O . LEU B 1 108 ? 24.414 21.515 -0.824 1.00 8.59 102 LEU B O 1
ATOM 2230 N N . ASP B 1 109 ? 24.546 23.661 -0.214 1.00 6.38 103 ASP B N 1
ATOM 2231 C CA . ASP B 1 109 ? 25.638 23.973 -1.097 1.00 7.23 103 ASP B CA 1
ATOM 2232 C C . ASP B 1 109 ? 26.917 23.940 -0.254 1.00 5.22 103 ASP B C 1
ATOM 2233 O O . ASP B 1 109 ? 27.160 24.858 0.531 1.00 5.61 103 ASP B O 1
ATOM 2238 N N . LEU B 1 110 ? 27.663 22.858 -0.371 1.00 4.67 104 LEU B N 1
ATOM 2239 C CA . LEU B 1 110 ? 28.893 22.618 0.420 1.00 5.53 104 LEU B CA 1
ATOM 2240 C C . LEU B 1 110 ? 29.984 22.081 -0.476 1.00 4.73 104 LEU B C 1
ATOM 2241 O O . LEU B 1 110 ? 29.790 21.104 -1.184 1.00 5.87 104 LEU B O 1
ATOM 2246 N N . HIS B 1 111 ? 31.137 22.736 -0.407 1.00 4.95 105 HIS B N 1
ATOM 2247 C CA . HIS B 1 111 ? 32.339 22.304 -1.101 1.00 5.87 105 HIS B CA 1
ATOM 2248 C C . HIS B 1 111 ? 32.104 22.156 -2.597 1.00 6.25 105 HIS B C 1
ATOM 2249 O O . HIS B 1 111 ? 32.600 21.252 -3.244 1.00 7.08 105 HIS B O 1
ATOM 2256 N N . GLY B 1 112 ? 31.294 23.081 -3.119 1.00 8.00 106 GLY B N 1
ATOM 2257 C CA . GLY B 1 112 ? 30.999 23.187 -4.546 1.00 9.23 106 GLY B CA 1
ATOM 2258 C C . GLY B 1 112 ? 30.016 22.173 -5.111 1.00 9.46 106 GLY B C 1
ATOM 2259 O O . GLY B 1 112 ? 29.926 21.992 -6.337 1.00 11.36 106 GLY B O 1
ATOM 2260 N N . VAL B 1 113 ? 29.358 21.431 -4.232 1.00 10.96 107 VAL B N 1
ATOM 2261 C CA . VAL B 1 113 ? 28.388 20.393 -4.609 1.00 11.69 107 VAL B CA 1
ATOM 2262 C C . VAL B 1 113 ? 27.057 20.770 -4.032 1.00 14.16 107 VAL B C 1
ATOM 2263 O O . VAL B 1 113 ? 26.905 20.949 -2.797 1.00 12.74 107 VAL B O 1
ATOM 2267 N N . PRO B 1 114 ? 26.034 20.899 -4.901 1.00 15.36 108 PRO B N 1
ATOM 2268 C CA . PRO B 1 114 ? 24.750 21.151 -4.287 1.00 16.02 108 PRO B CA 1
ATOM 2269 C C . PRO B 1 114 ? 24.064 19.845 -3.983 1.00 16.43 108 PRO B C 1
ATOM 2270 O O . PRO B 1 114 ? 23.753 19.077 -4.921 1.00 17.75 108 PRO B O 1
ATOM 2274 N N . GLY B 1 115 ? 23.786 19.610 -2.719 1.00 13.55 109 GLY B N 1
ATOM 2275 C CA . GLY B 1 115 ? 23.143 18.436 -2.246 1.00 14.40 109 GLY B CA 1
ATOM 2276 C C . GLY B 1 115 ? 21.715 18.742 -1.914 1.00 14.44 109 GLY B C 1
ATOM 2277 O O . GLY B 1 115 ? 21.354 19.907 -1.754 1.00 15.39 109 GLY B O 1
ATOM 2278 N N . VAL B 1 116 ? 20.909 17.691 -1.871 1.00 13.14 110 VAL B N 1
ATOM 2279 C CA . VAL B 1 116 ? 19.490 17.720 -1.499 1.00 12.30 110 VAL B CA 1
ATOM 2280 C C . VAL B 1 116 ? 19.307 16.911 -0.225 1.00 11.26 110 VAL B C 1
ATOM 2281 O O . VAL B 1 116 ? 19.712 15.731 -0.134 1.00 13.13 110 VAL B O 1
ATOM 2285 N N . ILE B 1 117 ? 18.746 17.565 0.801 1.00 8.09 111 ILE B N 1
ATOM 2286 C CA . ILE B 1 117 ? 18.468 16.936 2.097 1.00 8.83 111 ILE B CA 1
ATOM 2287 C C . ILE B 1 117 ? 16.973 16.944 2.386 1.00 8.56 111 ILE B C 1
ATOM 2288 O O . ILE B 1 117 ? 16.344 18.010 2.644 1.00 10.22 111 ILE B O 1
ATOM 2293 N N . ASP B 1 118 ? 16.375 15.752 2.398 1.00 8.06 112 ASP B N 1
ATOM 2294 C CA . ASP B 1 118 ? 14.983 15.595 2.698 1.00 8.48 112 ASP B CA 1
ATOM 2295 C C . ASP B 1 118 ? 14.872 15.160 4.144 1.00 9.47 112 ASP B C 1
ATOM 2296 O O . ASP B 1 118 ? 15.346 14.091 4.511 1.00 10.44 112 ASP B O 1
ATOM 2301 N N . THR B 1 119 ? 14.392 16.046 4.999 1.00 9.88 113 THR B N 1
ATOM 2302 C CA . THR B 1 119 ? 14.400 15.747 6.447 1.00 9.76 113 THR B CA 1
ATOM 2303 C C . THR B 1 119 ? 13.247 16.398 7.141 1.00 10.19 113 THR B C 1
ATOM 2304 O O . THR B 1 119 ? 12.437 17.099 6.525 1.00 11.15 113 THR B O 1
ATOM 2308 N N . GLN B 1 120 ? 13.093 16.134 8.441 1.00 6.97 114 GLN B N 1
ATOM 2309 C CA . GLN B 1 120 ? 12.018 16.719 9.183 1.00 5.01 114 GLN B CA 1
ATOM 2310 C C . GLN B 1 120 ? 12.637 17.678 10.232 1.00 3.98 114 GLN B C 1
ATOM 2311 O O . GLN B 1 120 ? 13.584 17.318 10.898 1.00 5.60 114 GLN B O 1
ATOM 2317 N N . LEU B 1 121 ? 12.083 18.855 10.304 1.00 3.29 115 LEU B N 1
ATOM 2318 C CA . LEU B 1 121 ? 12.469 19.866 11.293 1.00 3.45 115 LEU B CA 1
ATOM 2319 C C . LEU B 1 121 ? 11.380 20.074 12.335 1.00 3.82 115 LEU B C 1
ATOM 2320 O O . LEU B 1 121 ? 10.172 19.982 12.058 1.00 5.01 115 LEU B O 1
ATOM 2325 N N . ASN B 1 122 ? 11.829 20.365 13.538 1.00 3.42 116 ASN B N 1
ATOM 2326 C CA . ASN B 1 122 ? 10.968 20.804 14.605 1.00 2.88 116 ASN B CA 1
ATOM 2327 C C . ASN B 1 122 ? 10.998 22.302 14.681 1.00 3.03 116 ASN B C 1
ATOM 2328 O O . ASN B 1 122 ? 12.065 22.879 14.788 1.00 3.19 116 ASN B O 1
ATOM 2333 N N . VAL B 1 123 ? 9.823 22.930 14.624 1.00 3.20 117 VAL B N 1
ATOM 2334 C CA . VAL B 1 123 ? 9.689 24.374 14.763 1.00 3.87 117 VAL B CA 1
ATOM 2335 C C . VAL B 1 123 ? 8.841 24.648 16.000 1.00 3.57 117 VAL B C 1
ATOM 2336 O O . VAL B 1 123 ? 7.693 24.191 16.085 1.00 5.39 117 VAL B O 1
ATOM 2340 N N . GLN B 1 124 ? 9.373 25.389 16.969 1.00 3.65 118 GLN B N 1
ATOM 2341 C CA . GLN B 1 124 ? 8.577 25.778 18.124 1.00 3.71 118 GLN B CA 1
ATOM 2342 C C . GLN B 1 124 ? 8.593 27.282 18.312 1.00 4.25 118 GLN B C 1
ATOM 2343 O O . GLN B 1 124 ? 9.659 27.903 18.199 1.00 4.18 118 GLN B O 1
ATOM 2349 N N . ARG B 1 125 ? 7.434 27.865 18.556 1.00 4.24 119 ARG B N 1
ATOM 2350 C CA . ARG B 1 125 ? 7.394 29.309 18.775 1.00 3.83 119 ARG B CA 1
ATOM 2351 C C . ARG B 1 125 ? 7.698 29.622 20.234 1.00 3.33 119 ARG B C 1
ATOM 2352 O O . ARG B 1 125 ? 7.105 29.021 21.148 1.00 3.70 119 ARG B O 1
ATOM 2360 N N . LEU B 1 126 ? 8.663 30.510 20.469 1.00 3.42 120 LEU B N 1
ATOM 2361 C CA . LEU B 1 126 ? 9.070 30.872 21.801 1.00 4.23 120 LEU B CA 1
ATOM 2362 C C . LEU B 1 126 ? 8.429 32.163 22.292 1.00 4.84 120 LEU B C 1
ATOM 2363 O O . LEU B 1 126 ? 8.254 32.380 23.523 1.00 6.97 120 LEU B O 1
ATOM 2368 N N . SER B 1 127 ? 8.133 33.071 21.348 1.00 3.89 121 SER B N 1
ATOM 2369 C CA . SER B 1 127 ? 7.494 34.338 21.673 1.00 3.36 121 SER B CA 1
ATOM 2370 C C . SER B 1 127 ? 6.769 34.816 20.432 1.00 3.95 121 SER B C 1
ATOM 2371 O O . SER B 1 127 ? 6.840 34.191 19.386 1.00 2.70 121 SER B O 1
ATOM 2374 N N . ALA B 1 128 ? 6.110 35.969 20.532 1.00 4.05 122 ALA B N 1
ATOM 2375 C CA . ALA B 1 128 ? 5.425 36.521 19.382 1.00 4.08 122 ALA B CA 1
ATOM 2376 C C . ALA B 1 128 ? 6.350 36.777 18.229 1.00 4.27 122 ALA B C 1
ATOM 2377 O O . ALA B 1 128 ? 5.888 36.796 17.085 1.00 6.37 122 ALA B O 1
ATOM 2379 N N . THR B 1 129 ? 7.664 36.926 18.479 1.00 3.96 123 THR B N 1
ATOM 2380 C CA . THR B 1 129 ? 8.623 37.278 17.447 1.00 5.84 123 THR B CA 1
ATOM 2381 C C . THR B 1 129 ? 9.719 36.211 17.236 1.00 5.73 123 THR B C 1
ATOM 2382 O O . THR B 1 129 ? 10.491 36.351 16.302 1.00 9.07 123 THR B O 1
ATOM 2386 N N . ARG B 1 130 ? 9.770 35.170 18.046 1.00 4.38 124 ARG B N 1
ATOM 2387 C CA . ARG B 1 130 ? 10.910 34.281 18.024 1.00 3.92 124 ARG B CA 1
ATOM 2388 C C . ARG B 1 130 ? 10.480 32.824 17.871 1.00 3.79 124 ARG B C 1
ATOM 2389 O O . ARG B 1 130 ? 9.548 32.359 18.561 1.00 3.70 124 ARG B O 1
ATOM 2397 N N . ILE B 1 131 ? 11.167 32.108 16.991 1.00 3.49 125 ILE B N 1
ATOM 2398 C CA . ILE B 1 131 ? 11.006 30.681 16.809 1.00 3.85 125 ILE B CA 1
ATOM 2399 C C . ILE B 1 131 ? 12.332 29.969 16.945 1.00 3.36 125 ILE B C 1
ATOM 2400 O O . ILE B 1 131 ? 13.406 30.562 16.721 1.00 3.66 125 ILE B O 1
ATOM 2405 N N . MET B 1 132 ? 12.245 28.688 17.294 1.00 2.96 126 MET B N 1
ATOM 2406 C CA . MET B 1 132 ? 13.388 27.799 17.422 1.00 2.94 126 MET B CA 1
ATOM 2407 C C . MET B 1 132 ? 13.215 26.649 16.454 1.00 3.47 126 MET B C 1
ATOM 2408 O O . MET B 1 132 ? 12.152 26.003 16.397 1.00 3.51 126 MET B O 1
ATOM 2413 N N . VAL B 1 133 ? 14.226 26.428 15.612 1.00 2.51 127 VAL B N 1
ATOM 2414 C CA . VAL B 1 133 ? 14.227 25.369 14.613 1.00 2.51 127 VAL B CA 1
ATOM 2415 C C . VAL B 1 133 ? 15.369 24.414 14.836 1.00 3.06 127 VAL B C 1
ATOM 2416 O O . VAL B 1 133 ? 16.515 24.819 15.009 1.00 3.97 127 VAL B O 1
ATOM 2420 N N . GLN B 1 134 ? 15.037 23.119 14.884 1.00 4.12 128 GLN B N 1
ATOM 2421 C CA A GLN B 1 134 ? 16.059 22.117 15.082 0.50 3.77 128 GLN B CA 1
ATOM 2422 C CA B GLN B 1 134 ? 15.986 22.043 15.188 0.50 3.35 128 GLN B CA 1
ATOM 2423 C C . GLN B 1 134 ? 15.763 20.869 14.284 1.00 3.46 128 GLN B C 1
ATOM 2424 O O . GLN B 1 134 ? 14.645 20.617 13.852 1.00 3.21 128 GLN B O 1
ATOM 2435 N N . ASN B 1 135 ? 16.797 20.081 14.068 1.00 3.70 129 ASN B N 1
ATOM 2436 C CA . ASN B 1 135 ? 16.592 18.844 13.342 1.00 4.45 129 ASN B CA 1
ATOM 2437 C C . ASN B 1 135 ? 15.789 17.910 14.255 1.00 4.27 129 ASN B C 1
ATOM 2438 O O . ASN B 1 135 ? 16.155 17.704 15.408 1.00 6.06 129 ASN B O 1
ATOM 2443 N N . GLN B 1 136 ? 14.682 17.307 13.771 1.00 3.89 130 GLN B N 1
ATOM 2444 C CA . GLN B 1 136 ? 13.861 16.470 14.622 1.00 3.37 130 GLN B CA 1
ATOM 2445 C C . GLN B 1 136 ? 14.531 15.203 14.945 1.00 6.56 130 GLN B C 1
ATOM 2446 O O . GLN B 1 136 ? 14.253 14.622 16.017 1.00 6.84 130 GLN B O 1
ATOM 2452 N N . SER B 1 137 ? 15.341 14.681 14.044 1.00 7.58 131 SER B N 1
ATOM 2453 C CA . SER B 1 137 ? 15.995 13.428 14.339 1.00 11.33 131 SER B CA 1
ATOM 2454 C C . SER B 1 137 ? 17.465 13.545 13.997 1.00 10.78 131 SER B C 1
ATOM 2455 O O . SER B 1 137 ? 17.921 14.463 13.281 1.00 8.58 131 SER B O 1
ATOM 2458 N N . PRO B 1 138 ? 18.240 12.602 14.517 1.00 13.17 132 PRO B N 1
ATOM 2459 C CA . PRO B 1 138 ? 19.608 12.571 14.044 1.00 13.27 132 PRO B CA 1
ATOM 2460 C C . PRO B 1 138 ? 19.771 12.692 12.495 1.00 13.85 132 PRO B C 1
ATOM 2461 O O . PRO B 1 138 ? 19.064 12.057 11.742 1.00 13.69 132 PRO B O 1
ATOM 2465 N N . LEU B 1 139 ? 20.701 13.534 12.077 1.00 12.25 133 LEU B N 1
ATOM 2466 C CA . LEU B 1 139 ? 20.942 13.891 10.677 1.00 12.49 133 LEU B CA 1
ATOM 2467 C C . LEU B 1 139 ? 22.409 13.588 10.331 1.00 13.03 133 LEU B C 1
ATOM 2468 O O . LEU B 1 139 ? 23.301 13.986 11.089 1.00 13.53 133 LEU B O 1
ATOM 2473 N N . LEU B 1 140 ? 22.631 12.869 9.224 1.00 11.71 134 LEU B N 1
ATOM 2474 C CA . LEU B 1 140 ? 23.973 12.412 8.811 1.00 12.68 134 LEU B CA 1
ATOM 2475 C C . LEU B 1 140 ? 24.345 12.985 7.435 1.00 13.12 134 LEU B C 1
ATOM 2476 O O . LEU B 1 140 ? 23.512 13.070 6.541 1.00 16.51 134 LEU B O 1
ATOM 2481 N N . ILE B 1 141 ? 25.584 13.408 7.308 1.00 11.31 135 ILE B N 1
ATOM 2482 C CA . ILE B 1 141 ? 26.197 13.844 6.043 1.00 11.90 135 ILE B CA 1
ATOM 2483 C C . ILE B 1 141 ? 27.238 12.812 5.651 1.00 10.62 135 ILE B C 1
ATOM 2484 O O . ILE B 1 141 ? 28.089 12.447 6.469 1.00 11.09 135 ILE B O 1
ATOM 2489 N N . LYS B 1 142 ? 27.224 12.392 4.400 1.00 10.01 136 LYS B N 1
ATOM 2490 C CA . LYS B 1 142 ? 28.258 11.480 3.879 1.00 9.85 136 LYS B CA 1
ATOM 2491 C C . LYS B 1 142 ? 29.264 12.326 3.140 1.00 9.05 136 LYS B C 1
ATOM 2492 O O . LYS B 1 142 ? 28.880 13.029 2.203 1.00 8.56 136 LYS B O 1
ATOM 2498 N N . ALA B 1 143 ? 30.533 12.300 3.540 1.00 8.77 137 ALA B N 1
ATOM 2499 C CA . ALA B 1 143 ? 31.542 13.153 2.897 1.00 8.89 137 ALA B CA 1
ATOM 2500 C C . ALA B 1 143 ? 31.578 13.017 1.360 1.00 8.41 137 ALA B C 1
ATOM 2501 O O . ALA B 1 143 ? 31.755 14.002 0.653 1.00 8.35 137 ALA B O 1
ATOM 2503 N N . ALA B 1 144 ? 31.431 11.806 0.851 1.00 8.50 138 ALA B N 1
ATOM 2504 C CA . ALA B 1 144 ? 31.435 11.573 -0.603 1.00 8.43 138 ALA B CA 1
ATOM 2505 C C . ALA B 1 144 ? 30.390 12.376 -1.358 1.00 8.28 138 ALA B C 1
ATOM 2506 O O . ALA B 1 144 ? 30.581 12.694 -2.546 1.00 9.59 138 ALA B O 1
ATOM 2508 N N . ASP B 1 145 ? 29.277 12.709 -0.701 1.00 7.04 139 ASP B N 1
ATOM 2509 C CA . ASP B 1 145 ? 28.232 13.435 -1.382 1.00 7.66 139 ASP B CA 1
ATOM 2510 C C . ASP B 1 145 ? 28.625 14.886 -1.700 1.00 7.40 139 ASP B C 1
ATOM 2511 O O . ASP B 1 145 ? 27.938 15.562 -2.491 1.00 9.04 139 ASP B O 1
ATOM 2516 N N . TYR B 1 146 ? 29.694 15.383 -1.070 1.00 6.87 140 TYR B N 1
ATOM 2517 C CA . TYR B 1 146 ? 30.134 16.781 -1.220 1.00 6.94 140 TYR B CA 1
ATOM 2518 C C . TYR B 1 146 ? 31.603 16.805 -1.621 1.00 7.24 140 TYR B C 1
ATOM 2519 O O . TYR B 1 146 ? 32.269 17.827 -1.469 1.00 8.21 140 TYR B O 1
ATOM 2528 N N . SER B 1 147 ? 32.106 15.687 -2.135 1.00 7.77 141 SER B N 1
ATOM 2529 C CA A SER B 1 147 ? 33.490 15.557 -2.578 0.50 8.08 141 SER B CA 1
ATOM 2530 C CA B SER B 1 147 ? 33.481 15.586 -2.607 0.50 7.54 141 SER B CA 1
ATOM 2531 C C . SER B 1 147 ? 34.490 15.910 -1.487 1.00 7.77 141 SER B C 1
ATOM 2532 O O . SER B 1 147 ? 35.489 16.567 -1.714 1.00 7.86 141 SER B O 1
ATOM 2537 N N . LEU B 1 148 ? 34.188 15.474 -0.272 1.00 7.44 142 LEU B N 1
ATOM 2538 C CA . LEU B 1 148 ? 35.006 15.790 0.888 1.00 6.37 142 LEU B CA 1
ATOM 2539 C C . LEU B 1 148 ? 35.870 14.619 1.358 1.00 6.01 142 LEU B C 1
ATOM 2540 O O . LEU B 1 148 ? 36.641 14.803 2.283 1.00 6.55 142 LEU B O 1
ATOM 2545 N N . GLU B 1 149 ? 35.813 13.473 0.669 1.00 5.82 143 GLU B N 1
ATOM 2546 C CA A GLU B 1 149 ? 36.583 12.288 1.086 0.50 7.31 143 GLU B CA 1
ATOM 2547 C CA B GLU B 1 149 ? 36.599 12.289 1.064 0.50 6.85 143 GLU B CA 1
ATOM 2548 C C . GLU B 1 149 ? 38.106 12.555 1.037 1.00 6.83 143 GLU B C 1
ATOM 2549 O O . GLU B 1 149 ? 38.824 12.165 1.948 1.00 8.45 143 GLU B O 1
ATOM 2560 N N . ALA B 1 150 ? 38.581 13.234 -0.007 1.00 6.96 144 ALA B N 1
ATOM 2561 C CA . ALA B 1 150 ? 40.015 13.449 -0.120 1.00 7.55 144 ALA B CA 1
ATOM 2562 C C . ALA B 1 150 ? 40.502 14.356 0.998 1.00 5.78 144 ALA B C 1
ATOM 2563 O O . ALA B 1 150 ? 41.607 14.202 1.500 1.00 6.28 144 ALA B O 1
ATOM 2565 N N . GLY B 1 151 ? 39.694 15.341 1.375 1.00 6.44 145 GLY B N 1
ATOM 2566 C CA . GLY B 1 151 ? 40.042 16.221 2.454 1.00 6.72 145 GLY B CA 1
ATOM 2567 C C . GLY B 1 151 ? 40.162 15.497 3.776 1.00 6.64 145 GLY B C 1
ATOM 2568 O O . GLY B 1 151 ? 41.079 15.739 4.545 1.00 6.31 145 GLY B O 1
ATOM 2569 N N . ILE B 1 152 ? 39.236 14.584 4.029 1.00 6.01 146 ILE B N 1
ATOM 2570 C CA . ILE B 1 152 ? 39.334 13.766 5.223 1.00 6.56 146 ILE B CA 1
ATOM 2571 C C . ILE B 1 152 ? 40.600 12.939 5.160 1.00 6.07 146 ILE B C 1
ATOM 2572 O O . ILE B 1 152 ? 41.280 12.793 6.150 1.00 7.28 146 ILE B O 1
ATOM 2577 N N . GLU B 1 153 ? 40.905 12.387 4.012 1.00 6.79 147 GLU B N 1
ATOM 2578 C CA . GLU B 1 153 ? 42.160 11.627 3.897 1.00 7.05 147 GLU B CA 1
ATOM 2579 C C . GLU B 1 153 ? 43.427 12.466 4.158 1.00 7.99 147 GLU B C 1
ATOM 2580 O O . GLU B 1 153 ? 44.332 12.003 4.858 1.00 8.54 147 GLU B O 1
ATOM 2586 N N . THR B 1 154 ? 43.446 13.723 3.686 1.00 6.97 148 THR B N 1
ATOM 2587 C CA . THR B 1 154 ? 44.539 14.639 4.016 1.00 6.07 148 THR B CA 1
ATOM 2588 C C . THR B 1 154 ? 44.674 14.778 5.542 1.00 6.15 148 THR B C 1
ATOM 2589 O O . THR B 1 154 ? 45.775 14.679 6.098 1.00 6.11 148 THR B O 1
ATOM 2593 N N . LEU B 1 155 ? 43.553 15.013 6.224 1.00 6.29 149 LEU B N 1
ATOM 2594 C CA . LEU B 1 155 ? 43.589 15.133 7.680 1.00 7.66 149 LEU B CA 1
ATOM 2595 C C . LEU B 1 155 ? 44.087 13.865 8.352 1.00 8.92 149 LEU B C 1
ATOM 2596 O O . LEU B 1 155 ? 44.879 13.954 9.295 1.00 10.02 149 LEU B O 1
ATOM 2601 N N . ARG B 1 156 ? 43.660 12.708 7.858 1.00 8.87 150 ARG B N 1
ATOM 2602 C CA . ARG B 1 156 ? 44.150 11.447 8.395 1.00 10.64 150 ARG B CA 1
ATOM 2603 C C . ARG B 1 156 ? 45.670 11.317 8.235 1.00 11.29 150 ARG B C 1
ATOM 2604 O O . ARG B 1 156 ? 46.363 11.010 9.225 1.00 12.33 150 ARG B O 1
ATOM 2612 N N . ASN B 1 157 ? 46.143 11.587 7.021 1.00 11.39 151 ASN B N 1
ATOM 2613 C CA A ASN B 1 157 ? 47.582 11.532 6.630 0.50 12.20 151 ASN B CA 1
ATOM 2614 C CA B ASN B 1 157 ? 47.582 11.483 6.697 0.50 12.44 151 ASN B CA 1
ATOM 2615 C C . ASN B 1 157 ? 48.408 12.466 7.533 1.00 12.83 151 ASN B C 1
ATOM 2616 O O . ASN B 1 157 ? 49.443 12.089 8.132 1.00 13.80 151 ASN B O 1
ATOM 2625 N N . LEU B 1 158 ? 47.974 13.720 7.621 1.00 11.93 152 LEU B N 1
ATOM 2626 C CA . LEU B 1 158 ? 48.721 14.696 8.425 1.00 12.38 152 LEU B CA 1
ATOM 2627 C C . LEU B 1 158 ? 48.785 14.343 9.920 1.00 13.29 152 LEU B C 1
ATOM 2628 O O . LEU B 1 158 ? 49.771 14.688 10.567 1.00 15.40 152 LEU B O 1
ATOM 2633 N N . ALA B 1 159 ? 47.768 13.656 10.458 1.00 13.26 153 ALA B N 1
ATOM 2634 C CA . ALA B 1 159 ? 47.706 13.279 11.873 1.00 14.11 153 ALA B CA 1
ATOM 2635 C C . ALA B 1 159 ? 48.251 11.877 12.212 1.00 14.89 153 ALA B C 1
ATOM 2636 O O . ALA B 1 159 ? 48.275 11.498 13.386 1.00 15.66 153 ALA B O 1
ATOM 2638 N N . SER B 1 160 ? 48.680 11.127 11.201 1.00 15.62 154 SER B N 1
ATOM 2639 C CA . SER B 1 160 ? 49.148 9.740 11.366 1.00 16.66 154 SER B CA 1
ATOM 2640 C C . SER B 1 160 ? 48.091 8.835 12.015 1.00 16.36 154 SER B C 1
ATOM 2641 O O . SER B 1 160 ? 48.406 7.962 12.818 1.00 16.73 154 SER B O 1
ATOM 2644 N N . LEU B 1 161 ? 46.829 9.043 11.650 1.00 15.34 155 LEU B N 1
ATOM 2645 C CA . LEU B 1 161 ? 45.756 8.207 12.168 1.00 14.94 155 LEU B CA 1
ATOM 2646 C C . LEU B 1 161 ? 45.487 7.036 11.261 1.00 14.33 155 LEU B C 1
ATOM 2647 O O . LEU B 1 161 ? 45.750 7.092 10.051 1.00 14.60 155 LEU B O 1
ATOM 2652 N N . ASN B 1 162 ? 44.922 5.980 11.835 1.00 14.63 156 ASN B N 1
ATOM 2653 C CA . ASN B 1 162 ? 44.623 4.785 11.061 1.00 15.61 156 ASN B CA 1
ATOM 2654 C C . ASN B 1 162 ? 43.354 4.954 10.237 1.00 14.72 156 ASN B C 1
ATOM 2655 O O . ASN B 1 162 ? 43.328 4.535 9.091 1.00 15.58 156 ASN B O 1
ATOM 2660 N N . VAL B 1 163 ? 42.318 5.569 10.815 1.00 13.10 157 VAL B N 1
ATOM 2661 C CA . VAL B 1 163 ? 41.035 5.717 10.129 1.00 13.23 157 VAL B CA 1
ATOM 2662 C C . VAL B 1 163 ? 40.235 6.889 10.671 1.00 12.19 157 VAL B C 1
ATOM 2663 O O . VAL B 1 163 ? 40.264 7.182 11.880 1.00 12.84 157 VAL B O 1
ATOM 2667 N N . ILE B 1 164 ? 39.551 7.585 9.749 1.00 10.86 158 ILE B N 1
ATOM 2668 C CA . ILE B 1 1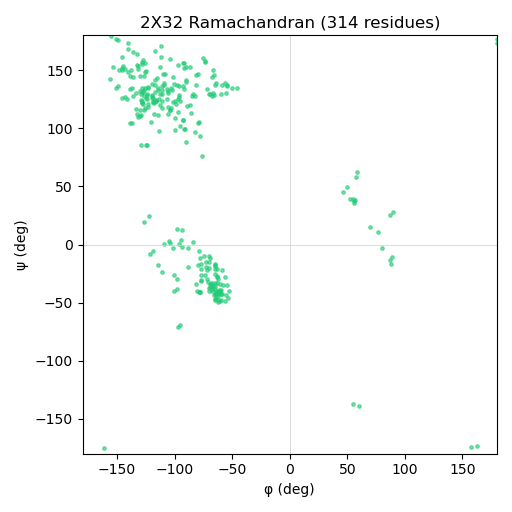64 ? 38.543 8.596 10.072 1.00 10.38 158 ILE B CA 1
ATOM 2669 C C . ILE B 1 164 ? 37.250 8.254 9.334 1.00 9.85 158 ILE B C 1
ATOM 2670 O O . ILE B 1 164 ? 37.268 8.055 8.136 1.00 11.09 158 ILE B O 1
ATOM 2675 N N . SER B 1 165 ? 36.119 8.183 10.029 1.00 10.80 159 SER B N 1
ATOM 2676 C CA . SER B 1 165 ? 34.841 7.890 9.348 1.00 10.08 159 SER B CA 1
ATOM 2677 C C . SER B 1 165 ? 34.480 9.021 8.409 1.00 10.10 159 SER B C 1
ATOM 2678 O O . SER B 1 165 ? 34.706 10.210 8.712 1.00 9.06 159 SER B O 1
ATOM 2681 N N . THR B 1 166 ? 33.851 8.647 7.313 1.00 10.02 160 THR B N 1
ATOM 2682 C CA . THR B 1 166 ? 33.368 9.603 6.305 1.00 11.35 160 THR B CA 1
ATOM 2683 C C . THR B 1 166 ? 31.893 9.979 6.475 1.00 11.49 160 THR B C 1
ATOM 2684 O O . THR B 1 166 ? 31.357 10.744 5.661 1.00 12.61 160 THR B O 1
ATOM 2688 N N . THR B 1 167 ? 31.217 9.440 7.491 1.00 8.68 161 THR B N 1
ATOM 2689 C CA . THR B 1 167 ? 29.851 9.860 7.801 1.00 9.27 161 THR B CA 1
ATOM 2690 C C . THR B 1 167 ? 29.906 10.768 9.012 1.00 8.08 161 THR B C 1
ATOM 2691 O O . THR B 1 167 ? 30.573 10.481 10.015 1.00 9.03 161 THR B O 1
ATOM 2695 N N . VAL B 1 168 ? 29.184 11.883 8.922 1.00 7.26 162 VAL B N 1
ATOM 2696 C CA . VAL B 1 168 ? 29.255 12.934 9.931 1.00 7.69 162 VAL B CA 1
ATOM 2697 C C . VAL B 1 168 ? 27.880 13.323 10.393 1.00 7.67 162 VAL B C 1
ATOM 2698 O O . VAL B 1 168 ? 27.137 13.981 9.659 1.00 8.45 162 VAL B O 1
ATOM 2702 N N . PRO B 1 169 ? 27.529 13.001 11.659 1.00 5.91 163 PRO B N 1
ATOM 2703 C CA . PRO B 1 169 ? 26.326 13.548 12.247 1.00 6.95 163 PRO B CA 1
ATOM 2704 C C . PRO B 1 169 ? 26.339 15.073 12.414 1.00 6.28 163 PRO B C 1
ATOM 2705 O O . PRO B 1 169 ? 27.370 15.645 12.762 1.00 6.66 163 PRO B O 1
ATOM 2709 N N . VAL B 1 170 ? 25.206 15.701 12.121 1.00 4.90 164 VAL B N 1
ATOM 2710 C CA . VAL B 1 170 ? 25.038 17.159 12.209 1.00 5.11 164 VAL B CA 1
ATOM 2711 C C . VAL B 1 170 ? 23.812 17.487 13.035 1.00 5.77 164 VAL B C 1
ATOM 2712 O O . VAL B 1 170 ? 22.782 16.846 12.873 1.00 6.27 164 VAL B O 1
ATOM 2716 N N . ASP B 1 171 ? 23.940 18.399 14.010 1.00 4.82 165 ASP B N 1
ATOM 2717 C CA . ASP B 1 171 ? 22.807 18.828 14.852 1.00 5.29 165 ASP B CA 1
ATOM 2718 C C . ASP B 1 171 ? 22.812 20.344 14.891 1.00 5.69 165 ASP B C 1
ATOM 2719 O O . ASP B 1 171 ? 23.869 20.985 14.823 1.00 5.87 165 ASP B O 1
ATOM 2724 N N . PHE B 1 172 ? 21.648 20.940 15.047 1.00 3.70 166 PHE B N 1
ATOM 2725 C CA . PHE B 1 172 ? 21.575 22.363 15.178 1.00 4.75 166 PHE B CA 1
ATOM 2726 C C . PHE B 1 172 ? 20.363 22.818 15.954 1.00 4.82 166 PHE B C 1
ATOM 2727 O O . PHE B 1 172 ? 19.336 22.101 16.035 1.00 4.08 166 PHE B O 1
ATOM 2735 N N . VAL B 1 173 ? 20.502 23.963 16.573 1.00 4.17 167 VAL B N 1
ATOM 2736 C CA . VAL B 1 173 ? 19.389 24.692 17.210 1.00 3.73 167 VAL B CA 1
ATOM 2737 C C . VAL B 1 173 ? 19.515 26.142 16.739 1.00 4.68 167 VAL B C 1
ATOM 2738 O O . VAL B 1 173 ? 20.508 26.837 17.029 1.00 5.22 167 VAL B O 1
ATOM 2742 N N . LEU B 1 174 ? 18.547 26.565 15.931 1.00 4.06 168 LEU B N 1
ATOM 2743 C CA . LEU B 1 174 ? 18.536 27.837 15.260 1.00 4.11 168 LEU B CA 1
ATOM 2744 C C . LEU B 1 174 ? 17.428 28.680 15.828 1.00 5.37 168 LEU B C 1
ATOM 2745 O O . LEU B 1 174 ? 16.276 28.225 15.973 1.00 6.67 168 LEU B O 1
ATOM 2750 N N . PHE B 1 175 ? 17.735 29.907 16.217 1.00 4.07 169 PHE B N 1
ATOM 2751 C CA . PHE B 1 175 ? 16.748 30.876 16.657 1.00 2.87 169 PHE B CA 1
ATOM 2752 C C . PHE B 1 175 ? 16.546 31.938 15.605 1.00 2.83 169 PHE B C 1
ATOM 2753 O O . PHE B 1 175 ? 17.508 32.575 15.142 1.00 4.30 169 PHE B O 1
ATOM 2761 N N . TYR B 1 176 ? 15.311 32.134 15.198 1.00 3.79 170 TYR B N 1
ATOM 2762 C CA . TYR B 1 176 ? 14.958 33.147 14.217 1.00 3.37 170 TYR B CA 1
ATOM 2763 C C . TYR B 1 176 ? 14.026 34.165 14.879 1.00 3.55 170 TYR B C 1
ATOM 2764 O O . TYR B 1 176 ? 13.096 33.790 15.570 1.00 3.77 170 TYR B O 1
ATOM 2773 N N . GLU B 1 177 ? 14.268 35.453 14.607 1.00 4.47 171 GLU B N 1
ATOM 2774 C CA A GLU B 1 177 ? 13.575 36.608 15.229 0.50 6.19 171 GLU B CA 1
ATOM 2775 C CA B GLU B 1 177 ? 13.526 36.535 15.259 0.50 5.83 171 GLU B CA 1
ATOM 2776 C C . GLU B 1 177 ? 12.998 37.502 14.160 1.00 7.08 171 GLU B C 1
ATOM 2777 O O . GLU B 1 177 ? 13.730 37.900 13.240 1.00 7.75 171 GLU B O 1
ATOM 2788 N N . ALA B 1 178 ? 11.724 37.865 14.292 1.00 7.88 172 ALA B N 1
ATOM 2789 C CA . ALA B 1 178 ? 11.067 38.783 13.380 1.00 10.82 172 ALA B CA 1
ATOM 2790 C C . ALA B 1 178 ? 11.450 40.187 13.815 1.00 14.42 172 ALA B C 1
ATOM 2791 O O . ALA B 1 178 ? 11.659 40.415 14.983 1.00 17.60 172 ALA B O 1
ATOM 2793 N N . PRO B 1 179 ? 11.598 41.120 12.861 1.00 16.69 173 PRO B N 1
ATOM 2794 C CA . PRO B 1 179 ? 11.835 42.555 13.169 1.00 18.14 173 PRO B CA 1
ATOM 2795 C C . PRO B 1 179 ? 10.573 43.311 13.557 1.00 19.35 173 PRO B C 1
ATOM 2796 O O . PRO B 1 179 ? 9.665 42.766 14.179 1.00 19.89 173 PRO B O 1
#

Sequence (350 aa):
HLAYSSLDATTASFFLNNFVSSKKTHVLETHRRFDVLSGGISTAGEAQQLVIDLNSVNTGIDVRNGRMMRDYLFETATYSVATVTTVPVDLAAVAGLAVGEDDMMLVDVSATTLDLHGVPGVIDTQLNVQRLSATRIMVQQNQSPLLLIKAADYSLEEAGIEETLRNLASLNVISTTVPVDFVLFYEAAPPHHHLAYSLDATASFLNNFVSSKKTHVLETHRRFDVLSGGISTAGEAQLVIDLNSVNTGIDDVRNGRMMRDYLFETATYSVATVTTVPVVDLAAVAGLLAVGEEDMMLVDVSATTLDLHGVPGVIDTQLNVQRLSATRIMVQQNQSPLLIKAADYSSLEEAGIETLRNNLASLNVISTTVPVDFVLFYEEAP

Organism: Saccharophagus degradans (strain 2-40 / ATCC 43961 / DSM 17024) (NCBI:txid203122)

Radius of gyration: 20.92 Å; Cα contacts (8 Å, |Δi|>4): 897; chains: 2; bounding box: 52×48×51 Å